Protein AF-A0A925BQK6-F1 (afdb_monomer_lite)

Secondary structure (DSSP, 8-state):
--HHHHHHHT---------TTT--HHHHHHHHHHHHHHHHHHHHHS-GGG---EEEEESSTHHHHHHHHHHHHHHHHHGGGGTEEEEE--S-STTSTTGGG-HHHHHHHHH-SEEEE---SSSHHHHHHHHHHHT-PSPPEEEEEEEEEEEEEEEEEEEEEEEEEEE---------------------S-TTSSTTTSSSS--S--------------------------EEEEEEEEEEEEEEEEEEEEEEEEEEPPHHHHHHHHHHHHHHPPTT--EEEETT---

pLDDT: mean 73.98, std 20.48, range [32.41, 94.0]

Sequence (287 aa):
MNFREFYSSGTSLIVDLDRAGILSEEVQRLICNVVLNQYRAVVLATPEPMRQRRLCLIDELPVFNESCGPLLEKMATEIRKYQTSFVFLHQGGSRFPGRTDNEFLRTILDMCRVKVLFRHNVDAEYFGKLVALAAHGGPRIKHVQTAIQQLAVGQEIVELIDQGEGSSVSEEQTTAEGTSDSTGNSDTLNETLTQVVRNVDQQSRSKGHAQSSSRAHGVSKSTAQQQTSSRTTSTTRKQTLVPKIETHTVVSSLQFFSKEEIEWGAAALLKELDTGEAIVMVDGVGV

Structure (mmCIF, N/CA/C/O backbone):
data_AF-A0A925BQK6-F1
#
_entry.id   AF-A0A925BQK6-F1
#
loop_
_atom_site.group_PDB
_atom_site.id
_atom_site.type_symbol
_atom_site.label_atom_id
_atom_site.label_alt_id
_atom_site.label_comp_id
_atom_site.label_asym_id
_atom_site.label_entity_id
_atom_site.label_seq_id
_atom_site.pdbx_PDB_ins_code
_atom_site.Cartn_x
_atom_site.Cartn_y
_atom_site.Cartn_z
_atom_site.occupancy
_atom_site.B_iso_or_equiv
_atom_site.auth_seq_id
_atom_site.auth_comp_id
_atom_site.auth_asym_id
_atom_site.auth_atom_id
_atom_site.pdbx_PDB_model_num
ATOM 1 N N . MET A 1 1 ? -20.272 -4.204 27.220 1.00 62.41 1 MET A N 1
ATOM 2 C CA . MET A 1 1 ? -19.443 -5.198 26.504 1.00 62.41 1 MET A CA 1
ATOM 3 C C . MET A 1 1 ? -18.093 -5.296 27.201 1.00 62.41 1 MET A C 1
ATOM 5 O O . MET A 1 1 ? -17.416 -4.280 27.297 1.00 62.41 1 MET A O 1
ATOM 9 N N . ASN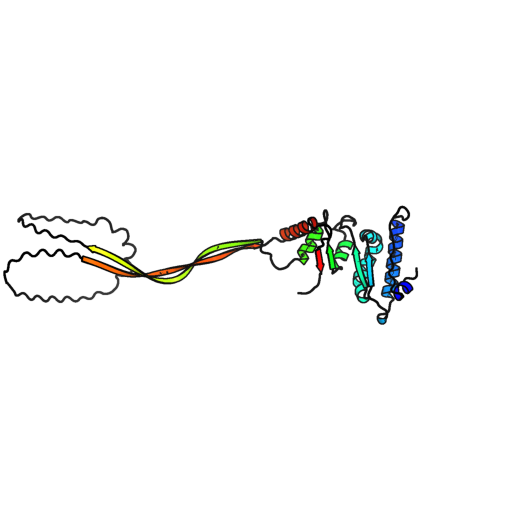 A 1 2 ? -17.727 -6.453 27.762 1.00 81.56 2 ASN A N 1
ATOM 10 C CA . ASN A 1 2 ? -16.481 -6.599 28.522 1.00 81.56 2 ASN A CA 1
ATOM 11 C C . ASN A 1 2 ? -15.326 -7.025 27.602 1.00 81.56 2 ASN A C 1
ATOM 13 O O . ASN A 1 2 ? -15.046 -8.211 27.442 1.00 81.56 2 ASN A O 1
ATOM 17 N N . PHE A 1 3 ? -14.646 -6.053 26.987 1.00 82.69 3 PHE A N 1
ATOM 18 C CA . PHE A 1 3 ? -13.530 -6.323 26.071 1.00 82.69 3 PHE A CA 1
ATOM 19 C C . PHE A 1 3 ? -12.383 -7.105 26.721 1.00 82.69 3 PHE A C 1
ATOM 21 O O . PHE A 1 3 ? -11.658 -7.800 26.019 1.00 82.69 3 PHE A O 1
ATOM 28 N N . ARG A 1 4 ? -12.224 -7.041 28.049 1.00 82.69 4 ARG A N 1
ATOM 29 C CA . ARG A 1 4 ? -11.171 -7.765 28.771 1.00 82.69 4 ARG A CA 1
ATOM 30 C C . ARG A 1 4 ? -11.401 -9.275 28.771 1.00 82.69 4 ARG A C 1
ATOM 32 O O . ARG A 1 4 ? -10.454 -10.037 28.624 1.00 82.69 4 ARG A O 1
ATOM 39 N N . GLU A 1 5 ? -12.654 -9.693 28.891 1.00 83.75 5 GLU A N 1
ATOM 40 C CA . GLU A 1 5 ? -13.047 -11.102 28.861 1.00 83.75 5 GLU A CA 1
ATOM 41 C C . GLU A 1 5 ? -12.969 -11.679 27.441 1.00 83.75 5 GLU A C 1
ATOM 43 O O . GLU A 1 5 ? -12.429 -12.767 27.225 1.00 83.75 5 GLU A O 1
ATOM 48 N N . PHE A 1 6 ? -13.401 -10.900 26.441 1.00 82.75 6 PHE A N 1
ATOM 49 C CA . PHE A 1 6 ? -13.162 -11.220 25.029 1.00 82.75 6 PHE A CA 1
ATOM 50 C C . PHE A 1 6 ? -11.672 -11.295 24.709 1.00 82.75 6 PHE A C 1
ATOM 52 O O . PHE A 1 6 ? -11.243 -12.137 23.922 1.00 82.75 6 PHE A O 1
ATOM 59 N N . TYR A 1 7 ? -10.865 -10.451 25.357 1.00 82.00 7 TYR A N 1
ATOM 60 C CA . TYR A 1 7 ? -9.425 -10.537 25.233 1.00 82.00 7 TYR A CA 1
ATOM 61 C C . TYR A 1 7 ? -8.932 -11.893 25.754 1.00 82.00 7 TYR A C 1
ATOM 63 O O . TYR A 1 7 ? -8.386 -12.673 24.987 1.00 82.00 7 TYR A O 1
ATOM 71 N N . SER A 1 8 ? -9.198 -12.271 27.000 1.00 82.50 8 SER A N 1
ATOM 72 C CA . SER A 1 8 ? -8.685 -13.542 27.538 1.00 82.50 8 SER A CA 1
ATOM 73 C C . SER A 1 8 ? -9.246 -14.815 26.886 1.00 82.50 8 SER A C 1
ATOM 75 O O . SER A 1 8 ? -8.561 -15.832 26.885 1.00 82.50 8 SER A O 1
ATOM 77 N N . SER A 1 9 ? -10.470 -14.787 26.351 1.00 83.50 9 SER A N 1
ATOM 78 C CA . SER A 1 9 ? -11.175 -15.996 25.881 1.00 83.50 9 SER A CA 1
ATOM 79 C C . SER A 1 9 ? -10.735 -16.519 24.510 1.00 83.50 9 SER A C 1
ATOM 81 O O . SER A 1 9 ? -11.108 -17.630 24.147 1.00 83.50 9 SER A O 1
ATOM 83 N N . GLY A 1 10 ? -9.970 -15.745 23.732 1.00 79.06 10 GLY A N 1
ATOM 84 C CA . GLY A 1 10 ? -9.590 -16.129 22.364 1.00 79.06 10 GLY A CA 1
ATOM 85 C C . GLY A 1 10 ? -10.749 -16.098 21.357 1.00 79.06 10 GLY A C 1
ATOM 86 O O . GLY A 1 10 ? -10.618 -16.618 20.254 1.00 79.06 10 GLY A O 1
ATOM 87 N N . THR A 1 11 ? -11.876 -15.485 21.722 1.00 85.88 11 THR A N 1
ATOM 88 C CA . THR A 1 11 ? -13.069 -15.390 20.872 1.00 85.88 11 THR A CA 1
ATOM 89 C C . THR A 1 11 ? -12.910 -14.287 19.823 1.00 85.88 11 THR A C 1
ATOM 91 O O . THR A 1 11 ? -12.384 -13.209 20.115 1.00 85.88 11 THR A O 1
ATOM 94 N N . SER A 1 12 ? -13.409 -14.522 18.608 1.00 87.62 12 SER A N 1
ATOM 95 C CA . SER A 1 12 ? -13.523 -13.488 17.576 1.00 87.62 12 SER A CA 1
ATOM 96 C C . SER A 1 12 ? -14.727 -12.590 17.849 1.00 87.62 12 SER A C 1
ATOM 98 O O . SER A 1 12 ? -15.835 -13.074 18.066 1.00 87.62 12 SER A O 1
ATOM 100 N N . LEU A 1 13 ? -14.512 -11.276 17.808 1.00 88.56 13 LEU A N 1
ATOM 101 C CA . LEU A 1 13 ? -15.579 -10.290 17.903 1.00 88.56 13 LEU A CA 1
ATOM 102 C C . LEU A 1 13 ? -15.821 -9.664 16.529 1.00 88.56 13 LEU A C 1
ATOM 104 O O . LEU A 1 13 ? -14.906 -9.077 15.956 1.00 88.56 13 LEU A O 1
ATOM 108 N N . ILE A 1 14 ? -17.058 -9.755 16.047 1.00 90.38 14 ILE A N 1
ATOM 109 C CA . ILE A 1 14 ? -17.536 -9.041 14.864 1.00 90.38 14 ILE A CA 1
ATOM 110 C C . ILE A 1 14 ? -18.488 -7.953 15.350 1.00 90.38 14 ILE A C 1
ATOM 112 O O . ILE A 1 14 ? -19.436 -8.235 16.084 1.00 90.38 14 ILE A O 1
ATOM 116 N N . VAL A 1 15 ? -18.207 -6.711 14.970 1.00 88.81 15 VAL A N 1
ATOM 117 C CA . VAL A 1 15 ? -19.093 -5.575 15.222 1.00 88.81 15 VAL A CA 1
ATOM 118 C C . VAL A 1 15 ? -19.688 -5.181 13.885 1.00 88.81 15 VAL A C 1
ATOM 120 O O . VAL A 1 15 ? -19.005 -4.578 13.062 1.00 88.81 15 VAL A O 1
ATOM 123 N N . ASP A 1 16 ? -20.938 -5.575 13.670 1.00 88.19 16 ASP A N 1
ATOM 124 C CA . ASP A 1 16 ? -21.691 -5.163 12.495 1.00 88.19 16 ASP A CA 1
ATOM 125 C C . ASP A 1 16 ? -22.167 -3.719 12.678 1.00 88.19 16 ASP A C 1
ATOM 127 O O . ASP A 1 16 ? -22.760 -3.359 13.699 1.00 88.19 16 ASP A O 1
ATOM 131 N N . LEU A 1 17 ? -21.828 -2.889 11.702 1.00 83.12 17 LEU A N 1
ATOM 132 C CA . LEU A 1 17 ? -22.107 -1.460 11.675 1.00 83.12 17 LEU A CA 1
ATOM 133 C C . LEU A 1 17 ? -22.924 -1.084 10.441 1.00 83.12 17 LEU A C 1
ATOM 135 O O . LEU A 1 17 ? -22.958 0.097 10.089 1.00 83.12 17 LEU A O 1
ATOM 139 N N . ASP A 1 18 ? -23.538 -2.055 9.762 1.00 82.75 18 ASP A N 1
ATOM 140 C CA . ASP A 1 18 ? -24.371 -1.779 8.601 1.00 82.75 18 ASP A CA 1
ATOM 141 C C . ASP A 1 18 ? -25.498 -0.796 8.951 1.00 82.75 18 ASP A C 1
ATOM 143 O O . ASP A 1 18 ? -26.105 -0.825 10.025 1.00 82.75 18 ASP A O 1
ATOM 147 N N . ARG A 1 19 ? -25.753 0.138 8.032 1.00 75.31 19 ARG A N 1
ATOM 148 C CA . ARG A 1 19 ? -26.672 1.249 8.270 1.00 75.31 19 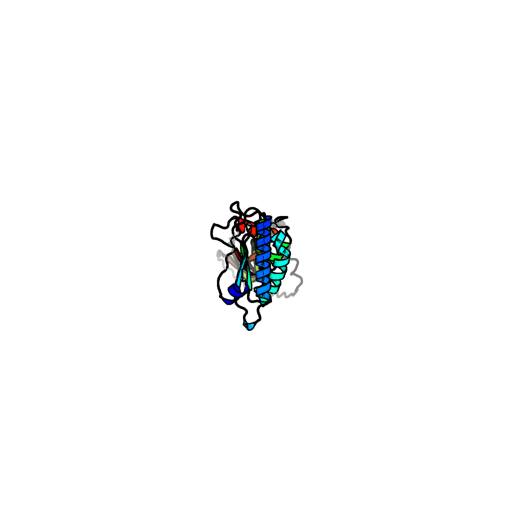ARG A CA 1
ATOM 149 C C . ARG A 1 19 ? -28.120 0.787 8.258 1.00 75.31 19 ARG A C 1
ATOM 151 O O . ARG A 1 19 ? -28.892 1.391 8.994 1.00 75.31 19 ARG A O 1
ATOM 158 N N . ALA A 1 20 ? -28.481 -0.223 7.453 1.00 75.69 20 ALA A N 1
ATOM 159 C CA . ALA A 1 20 ? -29.787 -0.910 7.334 1.00 75.69 20 ALA A CA 1
ATOM 160 C C . ALA A 1 20 ? -31.086 -0.093 7.617 1.00 75.69 20 ALA A C 1
ATOM 162 O O . ALA A 1 20 ? -32.131 -0.663 7.917 1.00 75.69 20 ALA A O 1
ATOM 163 N N . GLY A 1 21 ? -31.048 1.242 7.540 1.00 67.75 21 GLY A N 1
ATOM 164 C CA . GLY A 1 21 ? -32.105 2.160 7.982 1.00 67.75 21 GLY A CA 1
ATOM 165 C C . GLY A 1 21 ? -32.218 2.420 9.497 1.00 67.75 21 GLY A C 1
ATOM 166 O O . GLY A 1 21 ? -33.064 3.221 9.886 1.00 67.75 21 GLY A O 1
ATOM 167 N N . ILE A 1 22 ? -31.406 1.790 10.356 1.00 75.44 22 ILE A N 1
ATOM 168 C CA . ILE A 1 22 ? -31.535 1.872 11.829 1.00 75.44 22 ILE A CA 1
ATOM 169 C C . ILE A 1 22 ? -30.493 2.815 12.446 1.00 75.44 22 ILE A C 1
ATOM 171 O O . ILE A 1 22 ? -30.783 3.520 13.413 1.00 75.44 22 ILE A O 1
ATOM 175 N N . LEU A 1 23 ? -29.277 2.844 11.896 1.00 79.81 23 LEU A N 1
ATOM 176 C CA . LEU A 1 23 ? -28.164 3.616 12.444 1.00 79.81 23 LEU A CA 1
ATOM 177 C C . LEU A 1 23 ? -27.954 4.897 11.637 1.00 79.81 23 LEU A C 1
ATOM 179 O O . LEU A 1 23 ? -27.659 4.852 10.441 1.00 79.81 23 LEU A O 1
ATOM 183 N N . SER A 1 24 ? -28.066 6.050 12.303 1.00 85.25 24 SER A N 1
ATOM 184 C CA . SER A 1 24 ? -27.588 7.305 11.724 1.00 85.25 24 SER A CA 1
ATOM 185 C C . SER A 1 24 ? -26.063 7.278 11.608 1.00 85.25 24 SER A C 1
ATOM 187 O O . SER A 1 24 ? -25.369 6.578 12.351 1.00 85.25 24 SER A O 1
ATOM 189 N N . GLU A 1 25 ? -25.524 8.067 10.684 1.00 82.25 25 GLU A N 1
ATOM 190 C CA . GLU A 1 25 ? -24.080 8.162 10.465 1.00 82.25 25 GLU A CA 1
ATOM 191 C C . GLU A 1 25 ? -23.322 8.618 11.723 1.00 82.25 25 GLU A C 1
ATOM 193 O O . GLU A 1 25 ? -22.255 8.092 12.034 1.00 82.25 25 GLU A O 1
ATOM 198 N N . GLU A 1 26 ? -23.906 9.526 12.502 1.00 83.81 26 GLU A N 1
ATOM 199 C CA . GLU A 1 26 ? -23.348 9.977 13.779 1.00 83.81 26 GLU A CA 1
ATOM 200 C C . GLU A 1 26 ? -23.277 8.848 14.813 1.00 83.81 26 GLU A C 1
ATOM 202 O O . GLU A 1 26 ? -22.264 8.690 15.498 1.00 83.81 26 GLU A O 1
ATOM 207 N N . VAL A 1 27 ? -24.328 8.027 14.909 1.00 86.50 27 VAL A N 1
ATOM 208 C CA . VAL A 1 27 ? -24.372 6.905 15.855 1.00 86.50 27 VAL A CA 1
ATOM 209 C C . VAL A 1 27 ? -23.404 5.806 15.426 1.00 86.50 27 VAL A C 1
ATOM 211 O O . VAL A 1 27 ? -22.677 5.284 16.269 1.00 86.50 27 VAL A O 1
ATOM 214 N N . GLN A 1 28 ? -23.325 5.500 14.127 1.00 86.19 28 GLN A N 1
ATOM 215 C CA . GLN A 1 28 ? -22.345 4.558 13.580 1.00 86.19 28 GLN A CA 1
ATOM 216 C C . GLN A 1 28 ? -20.921 4.973 13.979 1.00 86.19 28 GLN A C 1
ATOM 218 O O . GLN A 1 28 ? -20.178 4.190 14.568 1.00 86.19 28 GLN A O 1
ATOM 223 N N . ARG A 1 29 ? -20.575 6.244 13.747 1.00 83.75 29 ARG A N 1
ATOM 224 C CA . ARG A 1 29 ? -19.278 6.834 14.109 1.00 83.75 29 ARG A CA 1
ATOM 225 C C . ARG A 1 29 ? -19.002 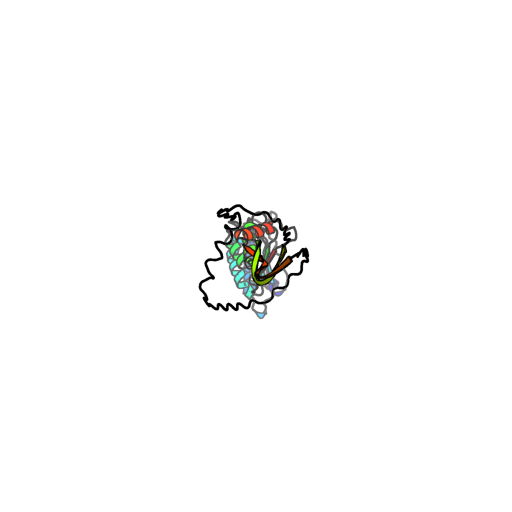6.787 15.610 1.00 83.75 29 ARG A C 1
ATOM 227 O O . ARG A 1 29 ? -17.884 6.472 16.022 1.00 83.75 29 ARG A O 1
ATOM 234 N N . LEU A 1 30 ? -20.006 7.077 16.438 1.00 86.06 30 LEU A N 1
ATOM 235 C CA . LEU A 1 30 ? -19.881 7.005 17.892 1.00 86.06 30 LEU A CA 1
ATOM 236 C C . LEU A 1 30 ? -19.591 5.571 18.354 1.00 86.06 30 LEU A C 1
ATOM 238 O O . LEU A 1 30 ? -18.685 5.363 19.161 1.00 86.06 30 LEU A O 1
ATOM 242 N N . ILE A 1 31 ? -20.311 4.583 17.817 1.00 88.06 31 ILE A N 1
ATOM 243 C CA . ILE A 1 31 ? -20.101 3.166 18.139 1.00 88.06 31 ILE A CA 1
ATOM 244 C C . ILE A 1 31 ? -18.696 2.729 17.709 1.00 88.06 31 ILE A C 1
ATOM 246 O O . ILE A 1 31 ? -17.986 2.141 18.528 1.00 88.06 31 ILE A O 1
ATOM 250 N N . CYS A 1 32 ? -18.253 3.081 16.495 1.00 86.75 32 CYS A N 1
ATOM 251 C CA . CYS A 1 32 ? -16.882 2.841 16.028 1.00 86.75 32 CYS A CA 1
ATOM 252 C C . CYS A 1 32 ? -15.847 3.356 17.031 1.00 86.75 32 CYS A C 1
ATOM 254 O O . CYS A 1 32 ? -14.946 2.626 17.449 1.00 86.75 32 CYS A O 1
ATOM 256 N N . ASN A 1 33 ? -16.007 4.612 17.452 1.00 86.50 33 ASN A N 1
ATOM 257 C CA . ASN A 1 33 ? -15.111 5.272 18.389 1.00 86.50 33 ASN A CA 1
ATOM 258 C C . ASN A 1 33 ? -15.069 4.578 19.749 1.00 86.50 33 ASN A C 1
ATOM 260 O O . ASN A 1 33 ? -13.991 4.373 20.308 1.00 86.50 33 ASN A O 1
ATOM 264 N N . VAL A 1 34 ? -16.229 4.216 20.295 1.00 89.19 34 VAL A N 1
ATOM 265 C CA . VAL A 1 34 ? -16.314 3.532 21.589 1.00 89.19 34 VAL A CA 1
ATOM 266 C C . VAL A 1 34 ? -15.663 2.154 21.500 1.00 89.19 34 VAL A C 1
ATOM 268 O O . VAL A 1 34 ? -14.843 1.817 22.352 1.00 89.19 34 VAL A O 1
ATOM 271 N N . VAL A 1 35 ? -15.964 1.380 20.456 1.00 89.44 35 VAL A N 1
ATOM 272 C CA . VAL A 1 35 ? -15.407 0.038 20.241 1.00 89.44 35 VAL A CA 1
ATOM 273 C C . VAL A 1 35 ? -13.888 0.085 20.091 1.00 89.44 35 VAL A C 1
ATOM 275 O O . VAL A 1 35 ? -13.187 -0.629 20.808 1.00 89.44 35 VAL A O 1
ATOM 278 N N . LEU A 1 36 ? -13.362 0.953 19.222 1.00 89.06 36 LEU A N 1
ATOM 279 C CA . LEU A 1 36 ? -11.920 1.069 18.995 1.00 89.06 36 LEU A CA 1
ATOM 280 C C . LEU A 1 36 ? -11.177 1.574 20.233 1.00 89.06 36 LEU A C 1
ATOM 282 O O . LEU A 1 36 ? -10.112 1.048 20.554 1.00 89.06 36 LEU A O 1
ATOM 286 N N . ASN A 1 37 ? -11.733 2.539 20.972 1.00 89.69 37 ASN A N 1
ATOM 287 C CA . ASN A 1 37 ? -11.115 3.013 22.212 1.00 89.69 37 ASN A CA 1
ATOM 288 C C . ASN A 1 37 ? -11.105 1.941 23.304 1.00 89.69 37 ASN A C 1
ATOM 290 O O . ASN A 1 37 ? -10.095 1.785 23.989 1.00 89.69 37 ASN A O 1
ATOM 294 N N . GLN A 1 38 ? -12.193 1.183 23.462 1.00 90.00 38 GLN A N 1
ATOM 295 C CA . GLN A 1 38 ? -12.246 0.078 24.424 1.00 90.00 38 GLN A CA 1
ATOM 296 C C . GLN A 1 38 ? -11.263 -1.031 24.045 1.00 90.00 38 GLN A C 1
ATOM 298 O O . GLN A 1 38 ? -10.500 -1.500 24.890 1.00 90.00 38 GLN A O 1
ATOM 303 N N . TYR A 1 39 ? -11.215 -1.395 22.762 1.00 89.69 39 TYR A N 1
ATOM 304 C CA . TYR A 1 39 ? -10.236 -2.342 22.244 1.00 89.69 39 TYR A CA 1
ATOM 305 C C . TYR A 1 39 ? -8.803 -1.872 22.519 1.00 89.69 39 TYR A C 1
ATOM 307 O O . TYR A 1 39 ? -8.009 -2.613 23.103 1.00 89.69 39 TYR A O 1
ATOM 315 N N . ARG A 1 40 ? -8.489 -0.614 22.189 1.00 89.19 40 ARG A N 1
ATOM 316 C CA . ARG A 1 40 ? -7.187 0.004 22.463 1.00 89.19 40 ARG A CA 1
ATOM 317 C C . ARG A 1 40 ? -6.829 -0.068 23.939 1.00 89.19 40 ARG A C 1
ATOM 319 O O . ARG A 1 40 ? -5.732 -0.506 24.269 1.00 89.19 40 ARG A O 1
ATOM 326 N N . ALA A 1 41 ? -7.732 0.362 24.817 1.00 90.31 41 ALA A N 1
ATOM 327 C CA . ALA A 1 41 ? -7.489 0.392 26.252 1.00 90.31 41 ALA A CA 1
ATOM 328 C C . ALA A 1 41 ? -7.128 -1.001 26.784 1.00 90.31 41 ALA A C 1
ATOM 330 O O . ALA A 1 41 ? -6.170 -1.138 27.540 1.00 90.31 41 ALA A O 1
ATOM 331 N N . VAL A 1 42 ? -7.832 -2.042 26.332 1.00 90.75 42 VAL A N 1
ATOM 332 C CA . VAL A 1 42 ? -7.554 -3.424 26.742 1.00 90.75 42 VAL A CA 1
ATOM 333 C C . VAL A 1 42 ? -6.228 -3.935 26.177 1.00 90.75 42 VAL A C 1
ATOM 335 O O . VAL A 1 42 ? -5.442 -4.522 26.920 1.00 90.75 42 VAL A O 1
ATOM 338 N N . VAL A 1 43 ? -5.939 -3.686 24.896 1.00 89.56 43 VAL A N 1
ATOM 339 C CA . VAL A 1 43 ? -4.670 -4.097 24.273 1.00 89.56 43 VAL A CA 1
ATOM 340 C C . VAL A 1 43 ? -3.480 -3.451 24.987 1.00 89.56 43 VAL A C 1
ATOM 342 O O . VAL A 1 43 ? -2.535 -4.151 25.349 1.00 89.56 43 VAL A O 1
ATOM 345 N N . LEU A 1 44 ? -3.544 -2.140 25.245 1.00 89.25 44 LEU A N 1
ATOM 346 C CA . LEU A 1 44 ? -2.468 -1.394 25.901 1.00 89.25 44 LEU A CA 1
ATOM 347 C C . LEU A 1 44 ? -2.306 -1.769 27.381 1.00 89.25 44 LEU A C 1
ATOM 349 O O . LEU A 1 44 ? -1.182 -1.836 27.874 1.00 89.25 44 LEU A O 1
ATOM 353 N N . ALA A 1 45 ? -3.406 -2.049 28.084 1.00 90.88 45 ALA A N 1
ATOM 354 C CA . ALA A 1 45 ? -3.374 -2.455 29.488 1.00 90.88 45 ALA A CA 1
ATOM 355 C C . ALA A 1 45 ? -2.897 -3.904 29.699 1.00 90.88 45 ALA A C 1
ATOM 357 O O . ALA A 1 45 ? -2.639 -4.297 30.837 1.00 90.88 45 ALA A O 1
ATOM 358 N N . THR A 1 46 ? -2.788 -4.713 28.638 1.00 89.62 46 THR A N 1
ATOM 359 C CA . THR A 1 46 ? -2.394 -6.122 28.754 1.00 89.62 46 THR A CA 1
ATOM 360 C C . THR A 1 46 ? -0.876 -6.261 28.985 1.00 89.62 46 THR A C 1
ATOM 362 O O . THR A 1 46 ? -0.075 -5.854 28.126 1.00 89.62 46 THR A O 1
ATOM 365 N N . PRO A 1 47 ? -0.445 -6.880 30.107 1.00 89.81 47 PRO A N 1
ATOM 366 C CA . PRO A 1 47 ? 0.966 -7.133 30.394 1.00 89.81 47 PRO A CA 1
ATOM 367 C C . PRO A 1 47 ? 1.612 -8.050 29.357 1.00 89.81 47 PRO A C 1
ATOM 369 O O . PRO A 1 47 ? 0.965 -8.959 28.845 1.00 89.81 47 PRO A O 1
ATOM 372 N N . GLU A 1 48 ? 2.911 -7.868 29.110 1.00 88.44 48 GLU A N 1
ATOM 373 C CA . GLU A 1 48 ? 3.685 -8.637 28.126 1.00 88.44 48 GLU A CA 1
ATOM 374 C C . GLU A 1 48 ? 3.492 -10.167 28.152 1.00 88.44 48 GLU A C 1
ATOM 376 O O . GLU A 1 48 ? 3.226 -10.716 27.082 1.00 88.44 48 GLU A O 1
ATOM 381 N N . PRO A 1 49 ? 3.509 -10.863 29.310 1.00 89.50 49 PRO A N 1
ATOM 382 C CA . PRO A 1 49 ? 3.329 -12.319 29.339 1.00 89.50 49 PRO A CA 1
ATOM 383 C C . PRO A 1 49 ? 1.921 -12.789 28.943 1.00 89.50 49 PRO A C 1
ATOM 385 O O . PRO A 1 49 ? 1.734 -13.963 28.642 1.00 89.50 49 PRO A O 1
ATOM 388 N N . MET A 1 50 ? 0.924 -11.898 28.956 1.00 87.50 50 MET A N 1
ATOM 389 C CA . MET A 1 50 ? -0.470 -12.206 28.612 1.00 87.50 50 MET A CA 1
ATOM 390 C C . MET A 1 50 ? -0.851 -11.745 27.200 1.00 87.50 50 MET A C 1
ATOM 392 O O . MET A 1 50 ? -1.994 -11.932 26.776 1.00 87.50 50 MET A O 1
ATOM 396 N N . ARG A 1 51 ? 0.076 -11.116 26.468 1.00 88.81 51 ARG A N 1
ATOM 397 C CA . ARG A 1 51 ? -0.172 -10.664 25.097 1.00 88.81 51 ARG A CA 1
ATOM 398 C C . ARG A 1 51 ? -0.303 -11.869 24.175 1.00 88.81 51 ARG A C 1
ATOM 400 O O . ARG A 1 51 ? 0.422 -12.851 24.296 1.00 88.81 51 ARG A O 1
ATOM 407 N N . GLN A 1 52 ? -1.244 -11.772 23.247 1.00 85.38 52 GLN A N 1
ATOM 408 C CA . GLN A 1 52 ? -1.520 -12.805 22.257 1.00 85.38 52 GLN A CA 1
ATOM 409 C C . GLN A 1 52 ? -1.529 -12.191 20.865 1.00 85.38 52 GLN A C 1
ATOM 411 O O . GLN A 1 52 ? -1.870 -11.017 20.701 1.00 85.38 52 GLN A O 1
ATOM 416 N N . ARG A 1 53 ? -1.211 -13.013 19.859 1.00 89.50 53 ARG A N 1
ATOM 417 C CA . ARG A 1 53 ? -1.301 -12.609 18.456 1.00 89.50 53 ARG A CA 1
ATOM 418 C C . ARG A 1 53 ? -2.750 -12.349 18.072 1.00 89.50 53 ARG A C 1
ATOM 420 O O . ARG A 1 53 ? -3.586 -13.238 18.209 1.00 89.50 53 ARG A O 1
ATOM 427 N N . ARG A 1 54 ? -3.042 -11.143 17.590 1.00 88.19 54 ARG A N 1
ATOM 428 C CA . ARG A 1 54 ? -4.398 -10.737 17.199 1.00 88.19 54 ARG A CA 1
ATOM 429 C C . ARG A 1 54 ? -4.415 -10.038 15.863 1.00 88.19 54 ARG A C 1
ATOM 431 O O . ARG A 1 54 ? -3.473 -9.337 15.506 1.00 88.19 54 ARG A O 1
ATOM 438 N N . LEU A 1 55 ? -5.541 -10.187 15.186 1.00 90.69 55 LEU A N 1
ATOM 439 C CA . LEU A 1 55 ? -5.848 -9.502 13.948 1.00 90.69 55 LEU A CA 1
ATOM 440 C C . LEU A 1 55 ? -7.052 -8.594 14.185 1.00 90.69 55 LEU A C 1
ATOM 442 O O . LEU A 1 55 ? -8.091 -9.060 14.650 1.00 90.69 55 LEU A O 1
ATOM 446 N N . CYS A 1 56 ? -6.899 -7.307 13.896 1.00 91.25 56 CYS A N 1
ATOM 447 C CA . CYS A 1 56 ? -7.992 -6.347 13.884 1.00 91.25 56 CYS A CA 1
ATOM 448 C C . CYS A 1 56 ? -8.254 -5.942 12.433 1.00 91.25 56 CYS A C 1
ATOM 450 O O . CYS A 1 56 ? -7.399 -5.330 11.791 1.00 91.25 56 CYS A O 1
ATOM 452 N N . LEU A 1 57 ? -9.417 -6.342 11.923 1.00 93.25 57 LEU A N 1
ATOM 453 C CA . LEU A 1 57 ? -9.880 -6.015 10.581 1.00 93.25 57 LEU A CA 1
ATOM 454 C C . LEU A 1 57 ? -10.794 -4.794 10.679 1.00 93.25 57 LEU A C 1
ATOM 456 O O . LEU A 1 57 ? -11.755 -4.810 11.447 1.00 93.25 57 LEU A O 1
ATOM 460 N N . ILE A 1 58 ? -10.488 -3.752 9.915 1.00 92.06 58 ILE A N 1
ATOM 461 C CA . ILE A 1 58 ? -11.328 -2.563 9.788 1.00 92.06 58 ILE A CA 1
ATOM 462 C C . ILE A 1 58 ? -11.815 -2.510 8.350 1.00 92.06 58 ILE A C 1
ATOM 464 O O . ILE A 1 58 ? -11.034 -2.227 7.439 1.00 92.06 58 ILE A O 1
ATOM 468 N N . ASP A 1 59 ? -13.096 -2.816 8.167 1.00 91.12 59 ASP A N 1
ATOM 469 C CA . ASP A 1 59 ? -13.765 -2.668 6.882 1.00 91.12 59 ASP A CA 1
ATOM 470 C C . ASP A 1 59 ? -14.244 -1.227 6.676 1.00 91.12 59 ASP A C 1
ATOM 472 O O . ASP A 1 59 ? -14.515 -0.516 7.644 1.00 91.12 59 ASP A O 1
ATOM 476 N N . GLU A 1 60 ? -14.318 -0.793 5.420 1.00 88.12 60 GLU A N 1
ATOM 477 C CA . GLU A 1 60 ? -14.721 0.559 5.022 1.00 88.12 60 GLU A CA 1
ATOM 478 C C . GLU A 1 60 ? -13.993 1.669 5.811 1.00 88.12 60 GLU A C 1
ATOM 480 O O . GLU A 1 60 ? -14.604 2.553 6.421 1.00 88.12 60 GLU A O 1
ATOM 485 N N . LEU A 1 61 ? -12.653 1.669 5.741 1.00 90.31 61 LEU A N 1
ATOM 486 C CA . LEU A 1 61 ? -11.776 2.647 6.407 1.00 90.31 61 LEU A CA 1
ATOM 487 C C . LEU A 1 61 ? -12.234 4.125 6.313 1.00 90.31 61 LEU A C 1
ATOM 489 O O . LEU A 1 61 ? -12.087 4.829 7.317 1.00 90.31 61 LEU A O 1
ATOM 493 N N . PRO A 1 62 ? -12.802 4.637 5.195 1.00 87.75 62 PRO A N 1
ATOM 494 C CA . PRO A 1 62 ? -13.282 6.019 5.121 1.00 87.75 62 PRO A CA 1
ATOM 495 C C . PRO A 1 62 ? -14.266 6.414 6.230 1.00 87.75 62 PRO A C 1
ATOM 497 O O . PRO A 1 62 ? -14.232 7.555 6.687 1.00 87.75 62 PRO A O 1
ATOM 500 N N . VAL A 1 63 ? -15.091 5.478 6.720 1.00 85.00 63 VAL A N 1
ATOM 501 C CA . VAL A 1 63 ? -16.047 5.716 7.822 1.00 85.00 63 VAL A CA 1
ATOM 502 C C . VAL A 1 63 ? -15.323 6.134 9.108 1.00 85.00 63 VAL A C 1
ATOM 504 O O . VAL A 1 63 ? -15.853 6.892 9.921 1.00 85.00 63 VAL A O 1
ATOM 507 N N . PHE A 1 64 ? -14.081 5.683 9.277 1.00 84.81 64 PHE A N 1
ATOM 508 C CA . PHE A 1 64 ? -13.257 5.934 10.453 1.00 84.81 64 PHE A CA 1
ATOM 509 C C . PHE A 1 64 ? -12.393 7.191 10.332 1.00 84.81 64 PHE A C 1
ATOM 511 O O . PHE A 1 64 ? -11.878 7.647 11.352 1.00 84.81 64 PHE A O 1
ATOM 518 N N . ASN A 1 65 ? -12.249 7.775 9.138 1.00 82.31 65 ASN A N 1
ATOM 519 C CA . ASN A 1 65 ? -11.354 8.911 8.904 1.00 82.31 65 ASN A CA 1
ATOM 520 C C . ASN A 1 65 ? -11.695 10.112 9.805 1.00 82.31 65 ASN A C 1
ATOM 522 O O . ASN A 1 65 ? -10.857 10.583 10.569 1.00 82.31 65 ASN A O 1
ATOM 526 N N . GLU A 1 66 ? -12.949 10.570 9.777 1.00 75.62 66 GLU A N 1
ATOM 527 C CA . GLU A 1 66 ? -13.365 11.777 10.511 1.00 75.62 66 GLU A CA 1
ATOM 528 C C . GLU A 1 66 ? -13.447 11.564 12.027 1.00 75.62 66 GLU A C 1
ATOM 530 O O . GLU A 1 66 ? -13.276 12.498 12.804 1.00 75.62 66 GLU A O 1
ATOM 535 N N . SER A 1 67 ? -13.739 10.336 12.459 1.00 74.31 67 SER A N 1
ATOM 536 C CA . SER A 1 67 ? -14.085 10.042 13.855 1.00 74.31 67 SER A CA 1
ATOM 537 C C . SER A 1 67 ? -12.934 9.423 14.641 1.00 74.31 67 SER A C 1
ATOM 539 O O . SER A 1 67 ? -12.768 9.731 15.819 1.00 74.31 67 SER A O 1
ATOM 541 N N . CYS A 1 68 ? -12.139 8.567 13.997 1.00 82.00 68 CYS A N 1
ATOM 542 C CA . CYS A 1 68 ? -11.111 7.740 14.624 1.00 82.00 68 CYS A CA 1
ATOM 543 C C . CYS A 1 68 ? -9.722 7.916 13.991 1.00 82.00 68 CYS A C 1
ATOM 545 O O . CYS A 1 68 ? -8.789 7.266 14.456 1.00 82.00 68 CYS A O 1
ATOM 547 N N . GLY A 1 69 ? -9.555 8.754 12.960 1.00 83.69 69 GLY A N 1
ATOM 548 C CA . GLY A 1 69 ? -8.311 8.861 12.186 1.00 83.69 69 GLY A CA 1
ATOM 549 C C . GLY A 1 69 ? -7.055 9.030 13.055 1.00 83.69 69 GLY A C 1
ATOM 550 O O . GLY A 1 69 ? -6.216 8.127 13.083 1.00 83.69 69 GLY A O 1
ATOM 551 N N . PRO A 1 70 ? -6.973 10.081 13.896 1.00 84.88 70 PRO A N 1
ATOM 552 C CA . PRO A 1 70 ? -5.811 10.307 14.763 1.00 84.88 70 PRO A CA 1
ATOM 553 C C . PRO A 1 70 ? -5.571 9.195 15.796 1.00 84.88 70 PRO A C 1
ATOM 555 O O . PRO A 1 70 ? -4.449 8.991 16.266 1.00 84.88 70 PRO A O 1
ATOM 558 N N . LEU A 1 71 ? -6.630 8.486 16.203 1.00 86.50 71 LEU A N 1
ATOM 559 C CA . LEU A 1 71 ? -6.521 7.341 17.104 1.00 86.50 71 LEU A CA 1
ATOM 560 C C . LEU A 1 71 ? -5.888 6.154 16.373 1.00 86.50 71 LEU A C 1
ATOM 562 O O . LEU A 1 71 ? -4.973 5.532 16.910 1.00 86.50 71 LEU A O 1
ATOM 566 N N . LEU A 1 72 ? -6.361 5.864 15.160 1.00 88.94 72 LEU A N 1
ATOM 567 C CA . LEU A 1 72 ? -5.881 4.765 14.329 1.00 88.94 72 LEU A CA 1
ATOM 568 C C . LEU A 1 72 ? -4.431 4.967 13.894 1.00 88.94 72 LEU A C 1
ATOM 570 O O . LEU A 1 72 ? -3.668 4.011 13.963 1.00 88.94 72 LEU A O 1
ATOM 574 N N . GLU A 1 73 ? -4.018 6.186 13.550 1.00 88.69 73 GLU A N 1
ATOM 575 C CA . GLU A 1 73 ? -2.615 6.497 13.230 1.00 88.69 73 GLU A CA 1
ATOM 576 C C . GLU A 1 73 ? -1.686 6.200 14.414 1.00 88.69 73 GLU A C 1
ATOM 578 O O . GLU A 1 73 ? -0.697 5.472 14.291 1.00 88.69 73 GLU A O 1
ATOM 583 N N . LYS A 1 74 ? -2.038 6.690 15.611 1.00 86.38 74 LYS A N 1
ATOM 584 C CA . LYS A 1 74 ? -1.271 6.405 16.835 1.00 86.38 74 LYS A CA 1
ATOM 585 C C . LYS A 1 74 ? -1.238 4.911 17.127 1.00 86.38 74 LYS A C 1
ATOM 587 O O . LYS A 1 74 ? -0.179 4.356 17.408 1.00 86.38 74 LYS A O 1
ATOM 592 N N . MET A 1 75 ? -2.383 4.240 17.019 1.00 86.50 75 MET A N 1
ATOM 593 C CA . MET A 1 75 ? -2.459 2.801 17.230 1.00 86.50 75 MET A CA 1
ATOM 594 C C . MET A 1 75 ? -1.606 2.034 16.220 1.00 86.50 75 MET A C 1
ATOM 596 O O . MET A 1 75 ? -0.833 1.182 16.642 1.00 86.50 75 MET A O 1
ATOM 600 N N . ALA A 1 76 ? -1.674 2.345 14.927 1.00 86.12 76 ALA A N 1
ATOM 601 C CA . ALA A 1 76 ? -0.929 1.649 13.880 1.00 86.12 76 ALA A CA 1
ATOM 602 C C . ALA A 1 76 ? 0.588 1.643 14.146 1.00 86.12 76 ALA A C 1
ATOM 604 O O . ALA A 1 76 ? 1.247 0.627 13.916 1.00 86.12 76 ALA A O 1
ATOM 605 N N . THR A 1 77 ? 1.133 2.722 14.719 1.00 83.88 77 THR A N 1
ATOM 606 C CA . THR A 1 77 ? 2.558 2.792 15.091 1.00 83.88 77 THR A CA 1
ATOM 607 C C . THR A 1 77 ? 2.918 1.980 16.342 1.00 83.88 77 THR A C 1
ATOM 609 O O . THR A 1 77 ? 3.971 1.338 16.394 1.00 83.88 77 THR A O 1
ATOM 612 N N . GLU A 1 78 ? 2.059 1.968 17.364 1.00 86.12 78 GLU A N 1
ATOM 613 C CA . GLU A 1 78 ? 2.360 1.362 18.668 1.00 86.12 78 GLU A CA 1
ATOM 614 C C . GLU A 1 78 ? 1.997 -0.126 18.748 1.00 86.12 78 GLU A C 1
ATOM 616 O O . GLU A 1 78 ? 2.636 -0.890 19.483 1.00 86.12 78 GLU A O 1
ATOM 621 N N . ILE A 1 79 ? 0.983 -0.555 17.991 1.00 84.75 79 ILE A N 1
ATOM 622 C CA . ILE A 1 79 ? 0.304 -1.841 18.180 1.00 84.75 79 ILE A CA 1
ATOM 623 C C . ILE A 1 79 ? 1.222 -3.052 17.963 1.00 84.75 79 ILE A C 1
ATOM 625 O O . ILE A 1 79 ? 1.008 -4.115 18.551 1.00 84.75 79 ILE A O 1
ATOM 629 N N . ARG A 1 80 ? 2.304 -2.884 17.188 1.00 81.50 80 ARG A N 1
ATOM 630 C CA . ARG A 1 80 ? 3.307 -3.931 16.943 1.00 81.50 80 ARG A CA 1
ATOM 631 C C . ARG A 1 80 ? 3.906 -4.469 18.247 1.00 81.50 80 ARG A C 1
ATOM 633 O O . ARG A 1 80 ? 4.156 -5.668 18.350 1.00 81.50 80 ARG A O 1
ATOM 640 N N . LYS A 1 81 ? 4.095 -3.611 19.260 1.00 87.12 81 LYS A N 1
ATOM 641 C CA . LYS A 1 81 ? 4.612 -3.997 20.592 1.00 87.12 81 LYS A CA 1
ATOM 642 C C . LYS A 1 81 ? 3.645 -4.907 21.362 1.00 87.12 81 LYS A C 1
ATOM 644 O O . LYS A 1 81 ? 4.045 -5.592 22.303 1.00 87.12 81 LYS A O 1
ATOM 649 N N . TYR A 1 82 ? 2.381 -4.931 20.944 1.00 89.81 82 TYR A N 1
ATOM 650 C CA . TYR A 1 82 ? 1.289 -5.659 21.580 1.00 89.81 82 TYR A CA 1
ATOM 651 C C . TYR A 1 82 ? 0.866 -6.913 20.803 1.00 89.81 82 TYR A C 1
ATOM 653 O O . TYR A 1 82 ? -0.242 -7.410 20.994 1.00 89.81 82 TYR A O 1
ATOM 661 N N . GLN A 1 83 ? 1.739 -7.417 19.918 1.00 88.94 83 GLN A N 1
ATOM 662 C CA . GLN A 1 83 ? 1.503 -8.603 19.079 1.00 88.94 83 GLN A CA 1
ATOM 663 C C . GLN A 1 83 ? 0.207 -8.537 18.253 1.00 88.94 83 GLN A C 1
ATOM 665 O O . GLN A 1 83 ? -0.359 -9.558 17.877 1.00 88.94 83 GLN A O 1
ATOM 670 N N . THR A 1 84 ? -0.279 -7.339 17.955 1.00 89.50 84 THR A N 1
ATOM 671 C CA . THR A 1 84 ? -1.528 -7.149 17.221 1.00 89.50 84 THR A CA 1
ATOM 672 C C . THR A 1 84 ? -1.223 -6.566 15.845 1.00 89.50 84 THR A C 1
ATOM 674 O O . THR A 1 84 ? -0.337 -5.723 15.701 1.00 89.50 84 THR A O 1
ATOM 677 N N . SER A 1 85 ? -1.955 -7.026 14.837 1.00 90.38 85 SER A N 1
ATOM 678 C CA . SER A 1 85 ? -1.858 -6.580 13.450 1.00 90.38 85 SER A CA 1
ATOM 679 C C . SER A 1 85 ? -3.166 -5.926 13.020 1.00 90.38 85 SER A C 1
ATOM 681 O O . SER A 1 85 ? -4.239 -6.462 13.295 1.00 90.38 85 SER A O 1
ATOM 683 N N . PHE A 1 86 ? -3.070 -4.790 12.331 1.00 92.12 86 PHE A N 1
ATOM 684 C CA . PHE A 1 86 ? -4.209 -4.171 11.659 1.00 92.12 86 PHE A CA 1
ATOM 685 C C . PHE A 1 86 ? -4.253 -4.568 10.193 1.00 92.12 86 PHE A C 1
ATOM 687 O O . PHE A 1 86 ? -3.216 -4.654 9.535 1.00 92.12 86 PHE A O 1
ATOM 694 N N . VAL A 1 87 ? -5.467 -4.755 9.695 1.00 93.56 87 VAL A N 1
ATOM 695 C CA . VAL A 1 87 ? -5.771 -4.815 8.270 1.00 93.56 87 VAL A CA 1
ATOM 696 C C . VAL A 1 87 ? -6.866 -3.801 8.023 1.00 93.56 87 VAL A C 1
ATOM 698 O O . VAL A 1 87 ? -7.913 -3.843 8.669 1.00 93.56 87 VAL A O 1
ATOM 701 N N . PHE A 1 88 ? -6.606 -2.894 7.096 1.00 94.00 88 PHE A N 1
ATOM 702 C CA . PHE A 1 88 ? -7.566 -1.886 6.690 1.00 94.00 88 PHE A CA 1
ATOM 703 C C . PHE A 1 88 ? -8.059 -2.218 5.286 1.00 94.00 88 PHE A C 1
ATOM 705 O O . PHE A 1 88 ? -7.253 -2.503 4.401 1.00 94.00 88 PHE A O 1
ATOM 712 N N . LEU A 1 89 ? -9.372 -2.183 5.092 1.00 93.25 89 LEU A N 1
ATOM 713 C CA . LEU A 1 89 ? -10.023 -2.431 3.812 1.00 93.25 89 LEU A CA 1
ATOM 714 C C . LEU A 1 89 ? -10.756 -1.156 3.384 1.00 93.25 89 LEU A C 1
ATOM 716 O O . LEU A 1 89 ? -11.404 -0.494 4.197 1.00 93.25 89 LEU A O 1
ATOM 720 N N . HIS A 1 90 ? -10.626 -0.774 2.115 1.00 92.56 90 HIS A N 1
ATOM 721 C CA . HIS A 1 90 ? -11.344 0.367 1.549 1.00 92.56 90 HIS A CA 1
ATOM 722 C C . HIS A 1 90 ? -11.480 0.256 0.028 1.00 92.56 90 HIS A C 1
ATOM 724 O O . HIS A 1 90 ? -10.621 -0.299 -0.655 1.00 92.56 90 HIS A O 1
ATOM 730 N N . GLN A 1 91 ? -12.549 0.839 -0.519 1.00 88.25 91 GLN A N 1
ATOM 731 C CA . GLN A 1 91 ? -12.860 0.813 -1.954 1.00 88.25 91 GLN A CA 1
ATOM 732 C C . GLN A 1 91 ? -12.210 1.989 -2.708 1.00 88.25 91 GLN A C 1
ATOM 734 O O . GLN A 1 91 ? -12.888 2.829 -3.301 1.00 88.25 91 GLN A O 1
ATOM 739 N N . GLY A 1 92 ? -10.877 2.071 -2.664 1.00 85.38 92 GLY A N 1
ATOM 740 C CA . GLY A 1 92 ? -10.112 3.154 -3.296 1.00 85.38 92 GLY A CA 1
ATOM 741 C C . GLY A 1 92 ? -10.093 4.460 -2.494 1.00 85.38 92 GLY A C 1
ATOM 742 O O . GLY A 1 92 ? -10.447 4.489 -1.316 1.00 85.38 92 GLY A O 1
ATOM 743 N N . GLY A 1 93 ? -9.617 5.531 -3.127 1.00 86.38 93 GLY A N 1
ATOM 744 C CA . GLY A 1 93 ? -9.464 6.864 -2.541 1.00 86.38 93 GLY A CA 1
ATOM 745 C C . GLY A 1 93 ? -10.730 7.714 -2.634 1.00 86.38 93 GLY A C 1
ATOM 746 O O . GLY A 1 93 ? -10.930 8.594 -1.808 1.00 86.38 93 GLY A O 1
ATOM 747 N N . SER A 1 94 ? -11.621 7.438 -3.590 1.00 86.31 94 SER A N 1
ATOM 748 C CA . SER A 1 94 ? -12.805 8.273 -3.874 1.00 86.31 94 SER A CA 1
ATOM 749 C C . SER A 1 94 ? -13.730 8.566 -2.679 1.00 86.31 94 SER A C 1
ATOM 751 O O . SER A 1 94 ? -14.355 9.626 -2.646 1.00 86.31 94 SER A O 1
ATOM 753 N N . ARG A 1 95 ? -13.807 7.655 -1.699 1.00 86.12 95 ARG A N 1
ATOM 754 C CA . ARG A 1 95 ? -14.642 7.792 -0.492 1.00 86.12 95 ARG A CA 1
ATOM 755 C C . ARG A 1 95 ? -13.991 8.600 0.633 1.00 86.12 95 ARG A C 1
ATOM 757 O O . ARG A 1 95 ? -14.675 8.949 1.589 1.00 86.12 95 ARG A O 1
ATOM 764 N N . PHE A 1 96 ? -12.697 8.897 0.542 1.00 88.31 96 PHE A N 1
ATOM 765 C CA . PHE A 1 96 ? -12.023 9.743 1.522 1.00 88.31 96 PHE A CA 1
ATOM 766 C C . PHE A 1 96 ? -12.290 11.230 1.232 1.00 88.31 96 PHE A C 1
ATOM 768 O O . PHE A 1 96 ? -12.312 11.640 0.066 1.00 88.31 96 PHE A O 1
ATOM 775 N N . PRO A 1 97 ? -12.438 12.081 2.264 1.00 84.44 97 PRO A N 1
ATOM 776 C CA . PRO A 1 97 ? -12.425 13.532 2.101 1.00 84.44 97 PRO A CA 1
ATOM 777 C C . PRO A 1 97 ? -11.119 13.984 1.438 1.00 84.44 97 PRO A C 1
ATOM 779 O O . PRO A 1 97 ? -10.039 13.659 1.925 1.00 84.44 97 PRO A O 1
ATOM 782 N N . GLY A 1 98 ? -11.204 14.704 0.317 1.00 84.56 98 GLY A N 1
ATOM 783 C CA . GLY A 1 98 ? -10.020 15.058 -0.483 1.00 84.56 98 GLY A CA 1
ATOM 784 C C . GLY A 1 98 ? -9.478 13.916 -1.357 1.00 84.56 98 GLY A C 1
ATOM 785 O O . GLY A 1 98 ? -8.431 14.061 -1.978 1.00 84.56 98 GLY A O 1
ATOM 786 N N . ARG A 1 99 ? -10.197 12.791 -1.454 1.00 87.75 99 ARG A N 1
ATOM 787 C CA . ARG A 1 99 ? -9.859 11.626 -2.283 1.00 87.75 99 ARG A CA 1
ATOM 788 C C . ARG A 1 99 ? -8.448 11.090 -1.992 1.00 87.75 99 ARG A C 1
ATOM 790 O O . ARG A 1 99 ? -8.139 10.720 -0.865 1.00 87.75 99 ARG A O 1
ATOM 797 N N . THR A 1 100 ? -7.581 11.061 -3.001 1.00 86.62 100 THR A N 1
ATOM 798 C CA . THR A 1 100 ? -6.185 10.599 -2.933 1.00 86.62 100 THR A CA 1
ATOM 799 C C . THR A 1 100 ? -5.235 11.597 -2.256 1.00 86.62 100 THR A C 1
ATOM 801 O O . THR A 1 100 ? -4.084 11.265 -1.959 1.00 86.62 100 THR A O 1
ATOM 804 N N . ASP A 1 101 ? -5.697 12.823 -1.997 1.00 86.56 101 ASP A N 1
ATOM 805 C CA . ASP A 1 101 ? -4.944 13.848 -1.263 1.00 86.56 101 ASP A CA 1
ATOM 806 C C . ASP A 1 101 ? -5.202 13.815 0.244 1.00 86.56 101 ASP A C 1
ATOM 808 O O . ASP A 1 101 ? -4.634 14.607 0.992 1.00 86.56 101 ASP A O 1
ATOM 812 N N . ASN A 1 102 ? -6.027 12.874 0.701 1.00 89.50 102 ASN A N 1
ATOM 813 C CA . ASN A 1 102 ? -6.308 12.681 2.108 1.00 89.50 102 ASN A CA 1
ATOM 814 C C . ASN A 1 102 ? -5.035 12.295 2.889 1.00 89.50 102 ASN A C 1
ATOM 816 O O . ASN A 1 102 ? -4.370 11.306 2.574 1.00 89.50 102 ASN A O 1
ATOM 820 N N . GLU A 1 103 ? -4.715 13.075 3.924 1.00 88.75 103 GLU A N 1
ATOM 821 C CA . GLU A 1 103 ? -3.530 12.871 4.764 1.00 88.75 103 GLU A CA 1
ATOM 822 C C . GLU A 1 103 ? -3.593 11.539 5.520 1.00 88.75 103 GLU A C 1
ATOM 824 O O . GLU A 1 103 ? -2.640 10.770 5.475 1.00 88.75 103 GLU A O 1
ATOM 829 N N . PHE A 1 104 ? -4.742 11.212 6.116 1.00 89.81 104 PHE A N 1
ATOM 830 C CA . PHE A 1 104 ? -4.936 9.963 6.854 1.00 89.81 104 PHE A CA 1
ATOM 831 C C . PHE A 1 104 ? -4.735 8.724 5.968 1.00 89.81 104 PHE A C 1
ATOM 833 O O . PHE A 1 104 ? -4.047 7.783 6.363 1.00 89.81 104 PHE A O 1
ATOM 840 N N . LEU A 1 105 ? -5.269 8.731 4.742 1.00 90.94 105 LEU A N 1
ATOM 841 C CA . LEU A 1 105 ? -5.054 7.657 3.770 1.00 90.94 105 LEU A CA 1
ATOM 842 C C . LEU A 1 105 ? -3.562 7.477 3.469 1.00 90.94 105 LEU A C 1
ATOM 844 O O . LEU A 1 105 ? -3.066 6.353 3.512 1.00 90.94 105 LEU A O 1
ATOM 848 N N . ARG A 1 106 ? -2.840 8.571 3.198 1.00 89.31 106 ARG A N 1
ATOM 849 C CA . ARG A 1 106 ? -1.393 8.535 2.929 1.00 89.31 106 ARG A CA 1
ATOM 850 C C . ARG A 1 106 ? -0.622 7.981 4.124 1.00 89.31 106 ARG A C 1
ATOM 852 O O . ARG A 1 106 ? 0.161 7.051 3.960 1.00 89.31 106 ARG A O 1
ATOM 859 N N . THR A 1 107 ? -0.919 8.473 5.323 1.00 89.56 107 THR A N 1
ATOM 860 C CA . THR A 1 107 ? -0.303 8.022 6.574 1.00 89.56 107 THR A CA 1
ATOM 861 C C . THR A 1 107 ? -0.512 6.524 6.805 1.00 89.56 107 THR A C 1
ATOM 863 O O . THR A 1 107 ? 0.440 5.800 7.096 1.00 89.56 107 THR A O 1
ATOM 866 N N . ILE A 1 108 ? -1.740 6.023 6.642 1.00 90.19 108 ILE A N 1
ATOM 867 C CA . ILE A 1 108 ? -2.040 4.596 6.814 1.00 90.19 108 ILE A CA 1
ATOM 868 C C . ILE A 1 108 ? -1.351 3.749 5.743 1.00 90.19 108 ILE A C 1
ATOM 870 O O . ILE A 1 108 ? -0.792 2.702 6.078 1.00 90.19 108 ILE A O 1
ATOM 874 N N . LEU A 1 109 ? -1.345 4.189 4.480 1.00 89.44 109 LEU A N 1
ATOM 875 C CA . LEU A 1 109 ? -0.635 3.493 3.406 1.00 89.44 109 LEU A CA 1
ATOM 876 C C . LEU A 1 109 ? 0.866 3.408 3.701 1.00 89.44 109 LEU A C 1
ATOM 878 O O . LEU A 1 109 ? 1.433 2.327 3.564 1.00 89.44 109 LEU A O 1
ATOM 882 N N . ASP A 1 110 ? 1.497 4.477 4.179 1.00 87.38 110 ASP A N 1
ATOM 883 C CA . ASP A 1 110 ? 2.922 4.473 4.533 1.00 87.38 110 ASP A CA 1
ATOM 884 C C . ASP A 1 110 ? 3.226 3.564 5.737 1.00 87.38 110 ASP A C 1
ATOM 886 O O . ASP A 1 110 ? 4.242 2.866 5.766 1.00 87.38 110 ASP A O 1
ATOM 890 N N . MET A 1 111 ? 2.332 3.512 6.730 1.00 87.50 111 MET A N 1
ATOM 891 C CA . MET A 1 111 ? 2.492 2.642 7.903 1.00 87.50 111 MET A CA 1
ATOM 892 C C . MET A 1 111 ? 2.262 1.155 7.588 1.00 87.50 111 MET A C 1
ATOM 894 O O . MET A 1 111 ? 2.835 0.279 8.250 1.00 87.50 111 MET A O 1
ATOM 898 N N . CYS A 1 112 ? 1.426 0.844 6.594 1.00 88.56 112 CYS A N 1
ATOM 899 C CA . CYS A 1 112 ? 1.096 -0.525 6.211 1.00 88.56 112 CYS A CA 1
ATOM 900 C C . CYS A 1 112 ? 2.182 -1.140 5.330 1.00 88.56 112 CYS A C 1
ATOM 902 O O . CYS A 1 112 ? 2.337 -0.799 4.160 1.00 88.56 112 CYS A O 1
ATOM 904 N N . ARG A 1 113 ? 2.898 -2.126 5.878 1.00 86.62 113 ARG A N 1
ATOM 905 C CA . ARG A 1 113 ? 3.977 -2.825 5.160 1.00 86.62 113 ARG A CA 1
ATOM 906 C C . ARG A 1 113 ? 3.483 -3.730 4.045 1.00 86.62 113 ARG A C 1
ATOM 908 O O . ARG A 1 113 ? 4.169 -3.891 3.051 1.00 86.62 113 ARG A O 1
ATOM 915 N N . VAL A 1 114 ? 2.337 -4.370 4.242 1.00 89.88 114 VAL A N 1
ATOM 916 C CA . VAL A 1 114 ? 1.744 -5.250 3.237 1.00 89.88 114 VAL A CA 1
ATOM 917 C C . VAL A 1 114 ? 0.560 -4.519 2.643 1.00 89.88 114 VAL A C 1
ATOM 919 O O . VAL A 1 114 ? -0.335 -4.104 3.379 1.00 89.88 114 VAL A O 1
ATOM 922 N N . LYS A 1 115 ? 0.563 -4.369 1.323 1.00 92.12 115 LYS A N 1
ATOM 923 C CA . LYS A 1 115 ? -0.538 -3.778 0.568 1.00 92.12 115 LYS A CA 1
ATOM 924 C C . LYS A 1 115 ? -1.024 -4.809 -0.437 1.00 92.12 115 LYS A C 1
ATOM 926 O O . LYS A 1 115 ? -0.223 -5.411 -1.147 1.00 92.12 115 LYS A O 1
ATOM 931 N N . VAL A 1 116 ? -2.332 -5.021 -0.473 1.00 93.25 116 VAL A N 1
ATOM 932 C CA . VAL A 1 116 ? -2.983 -5.881 -1.462 1.00 93.25 116 VAL A CA 1
ATOM 933 C C . VAL A 1 116 ? -3.892 -4.985 -2.280 1.00 93.25 116 VAL A C 1
ATOM 935 O O . VAL A 1 116 ? -4.861 -4.440 -1.756 1.00 93.25 116 VAL A O 1
ATOM 938 N N . LEU A 1 117 ? -3.529 -4.784 -3.540 1.00 92.69 117 LEU A N 1
ATOM 939 C CA . LEU A 1 117 ? -4.239 -3.913 -4.463 1.00 92.69 117 LEU A CA 1
ATOM 940 C C . LEU A 1 117 ? -5.012 -4.781 -5.447 1.00 92.69 117 LEU A C 1
ATOM 942 O O . LEU A 1 117 ? -4.426 -5.567 -6.190 1.00 92.69 117 LEU A O 1
ATOM 946 N N . PHE A 1 118 ? -6.329 -4.632 -5.435 1.00 93.25 118 PHE A N 1
ATOM 947 C CA . PHE A 1 118 ? -7.211 -5.217 -6.437 1.00 93.25 118 PHE A CA 1
ATOM 948 C C . PHE A 1 118 ? -7.399 -4.232 -7.593 1.00 93.25 118 PHE A C 1
ATOM 950 O O . PHE A 1 118 ? -6.805 -3.153 -7.622 1.00 93.25 118 PHE A O 1
ATOM 957 N N . ARG A 1 119 ? -8.247 -4.593 -8.554 1.00 91.88 119 ARG A N 1
ATOM 958 C CA . ARG A 1 119 ? -8.586 -3.729 -9.682 1.00 91.88 119 ARG A CA 1
ATOM 959 C C . ARG A 1 119 ? -9.039 -2.331 -9.231 1.00 91.88 119 ARG A C 1
ATOM 961 O O . ARG A 1 119 ? -9.991 -2.194 -8.462 1.00 91.88 119 ARG A O 1
ATOM 968 N N . HIS A 1 120 ? -8.423 -1.291 -9.794 1.00 88.69 120 HIS A N 1
ATOM 969 C CA . HIS A 1 120 ? -8.818 0.108 -9.606 1.00 88.69 120 HIS A CA 1
ATOM 970 C C . HIS A 1 120 ? -9.143 0.758 -10.954 1.00 88.69 120 HIS A C 1
ATOM 972 O O . HIS A 1 120 ? -8.413 0.583 -11.920 1.00 88.69 120 HIS A O 1
ATOM 978 N N . ASN A 1 121 ? -10.209 1.564 -11.013 1.00 84.62 121 ASN A N 1
ATOM 979 C CA . ASN A 1 121 ? -10.578 2.303 -12.228 1.00 84.62 121 ASN A CA 1
ATOM 980 C C . ASN A 1 121 ? -10.200 3.788 -12.125 1.00 84.62 121 ASN A C 1
ATOM 982 O O . ASN A 1 121 ? -9.357 4.273 -12.879 1.00 84.62 121 ASN A O 1
ATOM 986 N N . VAL A 1 122 ? -10.815 4.505 -11.177 1.00 85.25 122 VAL A N 1
ATOM 987 C CA . VAL A 1 122 ? -10.667 5.965 -11.026 1.00 85.25 122 VAL A CA 1
ATOM 988 C C . VAL A 1 122 ? -9.325 6.332 -10.392 1.00 85.25 122 VAL A C 1
ATOM 990 O O . VAL A 1 122 ? -8.625 7.202 -10.894 1.00 85.25 122 VAL A O 1
ATOM 993 N N . ASP A 1 123 ? -8.932 5.614 -9.339 1.00 89.56 123 ASP A N 1
ATOM 994 C CA . ASP A 1 123 ? -7.751 5.945 -8.530 1.00 89.56 123 ASP A CA 1
ATOM 995 C C . ASP A 1 123 ? -6.482 5.188 -8.976 1.00 89.56 123 ASP A C 1
ATOM 997 O O . ASP A 1 123 ? -5.464 5.189 -8.284 1.00 89.56 123 ASP A O 1
ATOM 1001 N N . ALA A 1 124 ? -6.534 4.519 -10.132 1.00 89.75 124 ALA A N 1
ATOM 1002 C CA . ALA A 1 124 ? -5.463 3.649 -10.616 1.00 89.75 124 ALA A CA 1
ATOM 1003 C C . ALA A 1 124 ? -4.142 4.389 -10.853 1.00 89.75 124 ALA A C 1
ATOM 1005 O O . ALA A 1 124 ? -3.083 3.809 -10.658 1.00 89.75 124 ALA A O 1
ATOM 1006 N N . GLU A 1 125 ? -4.183 5.667 -11.237 1.00 90.19 125 GLU A N 1
ATOM 1007 C CA . GLU A 1 125 ? -2.965 6.467 -11.406 1.00 90.19 125 GLU A CA 1
ATOM 1008 C C . GLU A 1 125 ? -2.253 6.697 -10.065 1.00 90.19 125 GLU A C 1
ATOM 1010 O O . GLU A 1 125 ? -1.033 6.575 -9.968 1.00 90.19 125 GLU A O 1
ATOM 1015 N N . TYR A 1 126 ? -3.017 6.979 -9.007 1.00 90.81 126 TYR A N 1
ATOM 1016 C CA . TYR A 1 126 ? -2.476 7.200 -7.670 1.00 90.81 126 TYR A CA 1
ATOM 1017 C C . TYR A 1 126 ? -1.880 5.916 -7.081 1.00 90.81 126 TYR A C 1
ATOM 1019 O O . TYR A 1 126 ? -0.719 5.903 -6.675 1.00 90.81 126 TYR A O 1
ATOM 1027 N N . PHE A 1 127 ? -2.636 4.812 -7.086 1.00 90.88 127 PHE A N 1
ATOM 1028 C CA . PHE A 1 127 ? -2.128 3.528 -6.589 1.00 90.88 127 PHE A CA 1
ATOM 1029 C C . PHE A 1 127 ? -1.053 2.930 -7.513 1.00 90.88 127 PHE A C 1
ATOM 1031 O O . PHE A 1 127 ? -0.136 2.266 -7.037 1.00 90.88 127 PHE A O 1
ATOM 1038 N N . GLY A 1 128 ? -1.098 3.230 -8.813 1.00 89.94 128 GLY A N 1
ATOM 1039 C CA . GLY A 1 128 ? -0.081 2.837 -9.789 1.00 89.94 128 GLY A CA 1
ATOM 1040 C C . GLY A 1 128 ? 1.280 3.460 -9.493 1.00 89.94 128 GLY A C 1
ATOM 1041 O O . GLY A 1 128 ? 2.292 2.772 -9.592 1.00 89.94 128 GLY A O 1
ATOM 1042 N N . LYS A 1 129 ? 1.318 4.714 -9.022 1.00 89.06 129 LYS A N 1
ATOM 1043 C CA . LYS A 1 129 ? 2.555 5.356 -8.541 1.00 89.06 129 LYS A CA 1
ATOM 1044 C C . LYS A 1 129 ? 3.170 4.608 -7.357 1.00 89.06 129 LYS A C 1
ATOM 1046 O O . LYS A 1 129 ? 4.383 4.416 -7.331 1.00 89.06 129 LYS A O 1
ATOM 1051 N N . LEU A 1 130 ? 2.351 4.130 -6.415 1.00 87.38 130 LEU A N 1
ATOM 1052 C CA . LEU A 1 130 ? 2.830 3.318 -5.286 1.00 87.38 130 LEU A CA 1
ATOM 1053 C C . LEU A 1 130 ? 3.434 1.991 -5.766 1.00 87.38 130 LEU A C 1
ATOM 1055 O O . LEU A 1 130 ? 4.539 1.637 -5.357 1.00 87.38 130 LEU A O 1
ATOM 1059 N N . VAL A 1 131 ? 2.750 1.293 -6.679 1.00 87.75 131 VAL A N 1
ATOM 1060 C CA . VAL A 1 131 ? 3.251 0.045 -7.283 1.00 87.75 131 VAL A CA 1
ATOM 1061 C C . VAL A 1 131 ? 4.556 0.288 -8.043 1.00 87.75 131 VAL A C 1
ATOM 1063 O O . VAL A 1 131 ? 5.517 -0.457 -7.874 1.00 87.75 131 VAL A O 1
ATOM 1066 N N . ALA A 1 132 ? 4.618 1.345 -8.854 1.00 85.75 132 ALA A N 1
ATOM 1067 C CA . ALA A 1 132 ? 5.795 1.700 -9.640 1.00 85.75 132 ALA A CA 1
ATOM 1068 C C . ALA A 1 132 ? 7.012 2.026 -8.765 1.00 85.75 132 ALA A C 1
ATOM 1070 O O . ALA A 1 132 ? 8.129 1.638 -9.110 1.00 85.75 132 ALA A O 1
ATOM 1071 N N . LEU A 1 133 ? 6.800 2.706 -7.632 1.00 80.75 133 LEU A N 1
ATOM 1072 C CA . LEU A 1 133 ? 7.846 3.001 -6.651 1.00 80.75 133 LEU A CA 1
ATOM 1073 C C . LEU A 1 133 ? 8.395 1.726 -6.006 1.00 80.75 133 LEU A C 1
ATOM 1075 O O . LEU A 1 133 ? 9.609 1.568 -5.924 1.00 80.75 133 LEU A O 1
ATOM 1079 N N . ALA A 1 134 ? 7.532 0.794 -5.598 1.00 75.56 134 ALA A N 1
ATOM 1080 C CA . ALA A 1 134 ? 7.984 -0.479 -5.035 1.00 75.56 134 ALA A CA 1
ATOM 1081 C C . ALA A 1 134 ? 8.645 -1.391 -6.080 1.00 75.56 134 ALA A C 1
ATOM 1083 O O . ALA A 1 134 ? 9.546 -2.162 -5.761 1.00 75.56 134 ALA A O 1
ATOM 1084 N N . ALA A 1 135 ? 8.232 -1.278 -7.344 1.00 70.00 135 ALA A N 1
ATOM 1085 C CA . ALA A 1 135 ? 8.803 -2.012 -8.465 1.00 70.00 135 ALA A CA 1
ATOM 1086 C C . ALA A 1 135 ? 10.096 -1.389 -9.029 1.00 70.00 135 ALA A C 1
ATOM 1088 O O . ALA A 1 135 ? 10.574 -1.861 -10.065 1.00 70.00 135 ALA A O 1
ATOM 1089 N N . HIS A 1 136 ? 10.678 -0.359 -8.389 1.00 64.00 136 HIS A N 1
ATOM 1090 C CA . HIS A 1 136 ? 11.993 0.185 -8.756 1.00 64.00 136 HIS A CA 1
ATOM 1091 C C . HIS A 1 136 ? 13.120 -0.820 -8.444 1.00 64.00 136 HIS A C 1
ATOM 1093 O O . HIS A 1 136 ? 13.947 -0.638 -7.554 1.00 64.00 136 HIS A O 1
ATOM 1099 N N . GLY A 1 137 ? 13.189 -1.885 -9.242 1.00 58.56 137 GLY A N 1
ATOM 1100 C CA . GLY A 1 137 ? 14.471 -2.428 -9.669 1.00 58.56 137 GLY A CA 1
ATOM 1101 C C . GLY A 1 137 ? 15.175 -1.405 -10.567 1.00 58.56 137 GLY A C 1
ATOM 1102 O O . GLY A 1 137 ? 14.554 -0.447 -11.028 1.00 58.56 137 GLY A O 1
ATOM 1103 N N . GLY A 1 138 ? 16.477 -1.582 -10.799 1.00 65.31 138 GLY A N 1
ATOM 1104 C CA . GLY A 1 138 ? 17.278 -0.685 -11.638 1.00 65.31 138 GLY A CA 1
ATOM 1105 C C . GLY A 1 138 ? 16.674 -0.388 -13.027 1.00 65.31 138 GLY A C 1
ATOM 1106 O O . GLY A 1 138 ? 15.668 -0.978 -13.429 1.00 65.31 138 GLY A O 1
ATOM 1107 N N . PRO A 1 139 ? 17.287 0.530 -13.789 1.00 73.62 139 PRO A N 1
ATOM 1108 C CA . PRO A 1 139 ? 16.708 1.060 -15.020 1.00 73.62 139 PRO A CA 1
ATOM 1109 C C . PRO A 1 139 ? 16.278 -0.059 -15.982 1.00 73.62 139 PRO A C 1
ATOM 1111 O O . PRO A 1 139 ? 17.089 -0.879 -16.417 1.00 73.62 139 PRO A O 1
ATOM 1114 N N . ARG A 1 140 ? 14.979 -0.103 -16.307 1.00 77.69 140 ARG A N 1
ATOM 1115 C CA . ARG A 1 140 ? 14.410 -1.113 -17.209 1.00 77.69 140 ARG A CA 1
ATOM 1116 C C . ARG A 1 140 ? 14.680 -0.714 -18.654 1.00 77.69 140 ARG A C 1
ATOM 1118 O O . ARG A 1 140 ? 14.316 0.381 -19.083 1.00 77.69 140 ARG A O 1
ATOM 1125 N N . ILE A 1 141 ? 15.315 -1.610 -19.403 1.00 81.56 141 ILE A N 1
ATOM 1126 C CA . ILE A 1 141 ? 15.599 -1.410 -20.824 1.00 81.56 141 ILE A CA 1
ATOM 1127 C C . ILE A 1 141 ? 14.289 -1.551 -21.607 1.00 81.56 141 ILE A C 1
ATOM 1129 O O . ILE A 1 141 ? 13.597 -2.561 -21.493 1.00 81.56 141 ILE A O 1
ATOM 1133 N N . LYS A 1 142 ? 13.964 -0.529 -22.396 1.00 86.44 142 LYS A N 1
ATOM 1134 C CA . LYS A 1 142 ? 12.808 -0.473 -23.295 1.00 86.44 142 LYS A CA 1
ATOM 1135 C C . LYS A 1 142 ? 13.181 -0.955 -24.693 1.00 86.44 142 LYS A C 1
ATOM 1137 O O . LYS A 1 142 ? 12.525 -1.834 -25.241 1.00 86.44 142 LYS A O 1
ATOM 1142 N N . HIS A 1 143 ? 14.261 -0.407 -25.246 1.00 86.31 143 HIS A N 1
ATOM 1143 C CA . HIS A 1 143 ? 14.777 -0.797 -26.555 1.00 86.31 143 HIS A CA 1
ATOM 1144 C C . HIS A 1 143 ? 16.293 -0.959 -26.517 1.00 86.31 143 HIS A C 1
ATOM 1146 O O . HIS A 1 143 ? 17.005 -0.165 -25.900 1.00 86.31 143 HIS A O 1
ATOM 1152 N N . VAL A 1 144 ? 16.771 -1.987 -27.214 1.00 89.75 144 VAL A N 1
ATOM 1153 C CA . VAL A 1 144 ? 18.189 -2.221 -27.483 1.00 89.75 144 VAL A CA 1
ATOM 1154 C C . VAL A 1 144 ? 18.389 -2.033 -28.974 1.00 89.75 144 VAL A C 1
ATOM 1156 O O . VAL A 1 144 ? 17.851 -2.802 -29.771 1.00 89.75 144 VAL A O 1
ATOM 1159 N N . GLN A 1 145 ? 19.154 -1.021 -29.360 1.00 88.69 145 GLN A N 1
ATOM 1160 C CA . GLN A 1 145 ? 19.599 -0.889 -30.736 1.00 88.69 145 GLN A CA 1
ATOM 1161 C C . GLN A 1 145 ? 20.940 -1.597 -30.872 1.00 88.69 145 GLN A C 1
ATOM 1163 O O . GLN A 1 145 ? 21.880 -1.335 -30.118 1.00 88.69 145 GLN A O 1
ATOM 1168 N N . THR A 1 146 ? 21.021 -2.503 -31.837 1.00 90.75 146 THR A N 1
ATOM 1169 C CA . THR A 1 146 ? 22.269 -3.163 -32.208 1.00 90.75 146 THR A CA 1
ATOM 1170 C C . THR A 1 146 ? 22.694 -2.676 -33.581 1.00 90.75 146 THR A C 1
ATOM 1172 O O . THR A 1 146 ? 21.868 -2.497 -34.478 1.00 90.75 146 THR A O 1
ATOM 1175 N N . ALA A 1 147 ? 23.987 -2.424 -33.731 1.00 89.19 147 ALA A N 1
ATOM 1176 C CA . ALA A 1 147 ? 24.594 -2.074 -34.998 1.00 89.19 147 ALA A CA 1
ATOM 1177 C C . ALA A 1 147 ? 25.702 -3.073 -35.307 1.00 89.19 147 ALA A C 1
ATOM 1179 O O . ALA A 1 147 ? 26.477 -3.477 -34.436 1.00 89.19 147 ALA A O 1
ATOM 1180 N N . ILE A 1 148 ? 25.767 -3.461 -36.574 1.00 88.00 148 ILE A N 1
ATOM 1181 C CA . ILE A 1 148 ? 26.849 -4.281 -37.087 1.00 88.00 148 ILE A CA 1
ATOM 1182 C C . ILE A 1 148 ? 28.036 -3.352 -37.346 1.00 88.00 148 ILE A C 1
ATOM 1184 O O . ILE A 1 148 ? 27.946 -2.449 -38.176 1.00 88.00 148 ILE A O 1
ATOM 1188 N N . GLN A 1 149 ? 29.133 -3.555 -36.621 1.00 86.19 149 GLN A N 1
ATOM 1189 C CA . GLN A 1 149 ? 30.370 -2.802 -36.801 1.00 86.19 149 GLN A CA 1
ATOM 1190 C C . GLN A 1 149 ? 31.467 -3.712 -37.339 1.00 86.19 149 GLN A C 1
ATOM 1192 O O . GLN A 1 149 ? 31.654 -4.840 -36.885 1.00 86.19 149 GLN A O 1
ATOM 1197 N N . GLN A 1 150 ? 32.200 -3.196 -38.319 1.00 84.69 150 GLN A N 1
ATOM 1198 C CA . GLN A 1 150 ? 33.391 -3.832 -38.855 1.00 84.69 150 GLN A CA 1
ATOM 1199 C C . GLN A 1 150 ? 34.609 -3.283 -38.118 1.00 84.69 150 GLN A C 1
ATOM 1201 O O . GLN A 1 150 ? 34.905 -2.092 -38.195 1.00 84.69 150 GLN A O 1
ATOM 1206 N N . LEU A 1 151 ? 35.292 -4.148 -37.375 1.00 82.19 151 LEU A N 1
ATOM 1207 C CA . LEU A 1 151 ? 36.483 -3.813 -36.604 1.00 82.19 151 LEU A CA 1
ATOM 1208 C C . LEU A 1 151 ? 37.695 -4.488 -37.250 1.00 82.19 151 LEU A C 1
ATOM 1210 O O . LEU A 1 151 ? 37.636 -5.654 -37.641 1.00 82.19 151 LEU A O 1
ATOM 1214 N N . ALA A 1 152 ? 38.803 -3.758 -37.368 1.00 81.56 152 ALA A N 1
ATOM 1215 C CA . ALA A 1 152 ? 40.069 -4.336 -37.802 1.00 81.56 152 ALA A CA 1
ATOM 1216 C C . ALA A 1 152 ? 40.713 -5.061 -36.610 1.00 81.56 152 ALA A C 1
ATOM 1218 O O . ALA A 1 152 ? 41.128 -4.418 -35.648 1.00 81.56 152 ALA A O 1
ATOM 1219 N N . VAL A 1 153 ? 40.771 -6.394 -36.662 1.00 81.50 153 VAL A N 1
ATOM 1220 C CA . VAL A 1 153 ? 41.256 -7.240 -35.546 1.00 81.50 153 VAL A CA 1
ATOM 1221 C C . VAL A 1 153 ? 42.701 -7.710 -35.772 1.00 81.50 153 VAL A C 1
ATOM 1223 O O . VAL A 1 153 ? 43.322 -8.320 -34.907 1.00 81.50 153 VAL A O 1
ATOM 1226 N N . GLY A 1 154 ? 43.285 -7.379 -36.924 1.00 82.69 154 GLY A N 1
ATOM 1227 C CA . GLY A 1 154 ? 44.675 -7.686 -37.231 1.00 82.69 154 GLY A CA 1
ATOM 1228 C C . GLY A 1 154 ? 44.998 -7.477 -38.702 1.00 82.69 154 GLY A C 1
ATOM 1229 O O . GLY A 1 154 ? 44.299 -6.755 -39.414 1.00 82.69 154 GLY A O 1
ATOM 1230 N N . GLN A 1 155 ? 46.064 -8.123 -39.158 1.00 80.19 155 GLN A N 1
ATOM 1231 C CA . GLN A 1 155 ? 46.512 -8.089 -40.544 1.00 80.19 155 GLN A CA 1
ATOM 1232 C C . GLN A 1 155 ? 46.775 -9.513 -41.034 1.00 80.19 155 GLN A C 1
ATOM 1234 O O . GLN A 1 155 ? 47.263 -10.353 -40.280 1.00 80.19 155 GLN A O 1
ATOM 1239 N N . GLU A 1 156 ? 46.449 -9.775 -42.292 1.00 81.81 156 GLU A N 1
ATOM 1240 C CA . GLU A 1 156 ? 46.654 -11.048 -42.969 1.00 81.81 156 GLU A CA 1
ATOM 1241 C C . GLU A 1 156 ? 47.538 -10.826 -44.199 1.00 81.81 156 GLU A C 1
ATOM 1243 O O . GLU A 1 156 ? 47.395 -9.836 -44.919 1.00 81.81 156 GLU A O 1
ATOM 1248 N N . ILE A 1 157 ? 48.499 -11.724 -44.421 1.00 79.00 157 ILE A N 1
ATOM 1249 C CA . ILE A 1 157 ? 49.345 -11.681 -45.614 1.00 79.00 157 ILE A CA 1
ATOM 1250 C C . ILE A 1 157 ? 48.575 -12.371 -46.733 1.00 79.00 157 ILE A C 1
ATOM 1252 O O . ILE A 1 157 ? 48.394 -13.585 -46.706 1.00 79.00 157 ILE A O 1
ATOM 1256 N N . VAL A 1 158 ? 48.149 -11.594 -47.724 1.00 78.94 158 VAL A N 1
ATOM 1257 C CA . VAL A 1 158 ? 47.497 -12.111 -48.926 1.00 78.94 158 VAL A CA 1
ATOM 1258 C C . VAL A 1 158 ? 48.515 -12.127 -50.059 1.00 78.94 158 VAL A C 1
ATOM 1260 O O . VAL A 1 158 ? 49.201 -11.135 -50.319 1.00 78.94 158 VAL A O 1
ATOM 1263 N N . GLU A 1 159 ? 48.631 -13.261 -50.741 1.00 78.50 159 GLU A N 1
ATOM 1264 C CA . GLU A 1 159 ? 49.470 -13.399 -51.927 1.00 78.50 159 GLU A CA 1
ATOM 1265 C C . GLU A 1 159 ? 48.633 -13.120 -53.177 1.00 78.50 159 GLU A C 1
ATOM 1267 O O . GLU A 1 159 ? 47.726 -13.873 -53.525 1.00 78.50 159 GLU A O 1
ATOM 1272 N N . LEU A 1 160 ? 48.931 -12.010 -53.847 1.00 75.31 160 LEU A N 1
ATOM 1273 C CA . LEU A 1 160 ? 48.375 -11.685 -55.151 1.00 75.31 160 LEU A CA 1
ATOM 1274 C C . LEU A 1 160 ? 49.256 -12.336 -56.216 1.00 75.31 160 LEU A C 1
ATOM 1276 O O . LEU A 1 160 ? 50.464 -12.089 -56.270 1.00 75.31 160 LEU A O 1
ATOM 1280 N N . ILE A 1 161 ? 48.654 -13.174 -57.052 1.00 75.25 161 ILE A N 1
ATOM 1281 C CA . ILE A 1 161 ? 49.335 -13.834 -58.163 1.00 75.25 161 ILE A CA 1
ATOM 1282 C C . ILE A 1 161 ? 48.859 -13.169 -59.447 1.00 75.25 161 ILE A C 1
ATOM 1284 O O . ILE A 1 161 ? 47.693 -13.289 -59.810 1.00 75.25 161 ILE A O 1
ATOM 1288 N N . ASP A 1 162 ? 49.773 -12.475 -60.115 1.00 68.31 162 ASP A N 1
ATOM 1289 C CA . ASP A 1 162 ? 49.555 -11.906 -61.439 1.00 68.31 162 ASP A CA 1
ATOM 1290 C C . ASP A 1 162 ? 50.183 -12.830 -62.490 1.00 68.31 162 ASP A C 1
ATOM 1292 O O . ASP A 1 162 ? 51.335 -13.259 -62.346 1.00 68.31 162 ASP A O 1
ATOM 1296 N N . GLN A 1 163 ? 49.420 -13.187 -63.519 1.00 68.25 163 GLN A N 1
ATOM 1297 C CA . GLN A 1 163 ? 49.853 -14.075 -64.598 1.00 68.25 163 GLN A CA 1
ATOM 1298 C C . GLN A 1 163 ? 49.753 -13.329 -65.925 1.00 68.25 163 GLN A C 1
ATOM 1300 O O . GLN A 1 163 ? 48.659 -13.043 -66.404 1.00 68.25 163 GLN A O 1
ATOM 1305 N N . GLY A 1 164 ? 50.908 -13.034 -66.522 1.00 58.06 164 GLY A N 1
ATOM 1306 C CA . GLY A 1 164 ? 51.012 -12.435 -67.845 1.00 58.06 164 GLY A CA 1
ATOM 1307 C C . GLY A 1 164 ? 51.431 -13.470 -68.886 1.00 58.06 164 GLY A C 1
ATOM 1308 O O . GLY A 1 164 ? 52.462 -14.127 -68.739 1.00 58.06 164 GLY A O 1
ATOM 1309 N N . GLU A 1 165 ? 50.666 -13.595 -69.968 1.00 50.78 165 GLU A N 1
ATOM 1310 C CA . GLU A 1 165 ? 51.076 -14.341 -71.161 1.00 50.78 165 GLU A CA 1
ATOM 1311 C C . GLU A 1 165 ? 51.602 -13.377 -72.229 1.00 50.78 165 GLU A C 1
ATOM 1313 O O . GLU A 1 165 ? 50.854 -12.598 -72.817 1.00 50.78 165 GLU A O 1
ATOM 1318 N N . GLY A 1 166 ? 52.912 -13.428 -72.481 1.00 50.66 166 GLY A N 1
ATOM 1319 C CA . GLY A 1 166 ? 53.567 -12.711 -73.569 1.00 50.66 166 GLY A CA 1
ATOM 1320 C C . GLY A 1 166 ? 53.750 -13.610 -74.793 1.00 50.66 166 GLY A C 1
ATOM 1321 O O . GLY A 1 166 ? 54.438 -14.632 -74.731 1.00 50.66 166 GLY A O 1
ATOM 1322 N N . SER A 1 167 ? 53.165 -13.202 -75.920 1.00 42.81 167 SER A N 1
ATOM 1323 C CA . SER A 1 167 ? 53.369 -13.796 -77.245 1.00 42.81 167 SER A CA 1
ATOM 1324 C C . SER A 1 167 ? 54.077 -12.778 -78.139 1.00 42.81 167 SER A C 1
ATOM 1326 O O . SER A 1 167 ? 53.438 -11.843 -78.617 1.00 42.81 167 SER A O 1
ATOM 1328 N N . SER A 1 168 ? 55.376 -12.951 -78.386 1.00 51.44 168 SER A N 1
ATOM 1329 C CA . SER A 1 168 ? 56.103 -12.187 -79.404 1.00 51.44 168 SER A CA 1
ATOM 1330 C C . SER A 1 168 ? 56.253 -13.017 -80.681 1.00 51.44 168 SER A C 1
ATOM 1332 O O . SER A 1 168 ? 56.801 -14.118 -80.660 1.00 51.44 168 SER A O 1
ATOM 1334 N N . VAL A 1 169 ? 55.767 -12.480 -81.803 1.00 43.12 169 VAL A N 1
ATOM 1335 C CA . VAL A 1 169 ? 56.015 -13.003 -83.154 1.00 43.12 169 VAL A CA 1
ATOM 1336 C C . VAL A 1 169 ? 56.976 -12.035 -83.835 1.00 43.12 169 VAL A C 1
ATOM 1338 O O . VAL A 1 169 ? 56.659 -10.859 -83.983 1.00 43.12 169 VAL A O 1
ATOM 1341 N N . SER A 1 170 ? 58.165 -12.510 -84.201 1.00 44.16 170 SER A N 1
ATOM 1342 C CA . SER A 1 170 ? 59.165 -11.741 -84.946 1.00 44.16 170 SER A CA 1
ATOM 1343 C C . SER A 1 170 ? 59.182 -12.197 -86.408 1.00 44.16 170 SER A C 1
ATOM 1345 O O . SER A 1 170 ? 59.591 -13.326 -86.686 1.00 44.16 170 SER A O 1
ATOM 1347 N N . GLU A 1 171 ? 58.754 -11.333 -87.331 1.00 39.88 171 GLU A N 1
ATOM 1348 C CA . GLU A 1 171 ? 58.973 -11.482 -88.777 1.00 39.88 171 GLU A CA 1
ATOM 1349 C C . GLU A 1 171 ? 60.140 -10.574 -89.200 1.00 39.88 171 GLU A C 1
ATOM 1351 O O . GLU A 1 171 ? 60.086 -9.357 -89.031 1.00 39.88 171 GLU A O 1
ATOM 1356 N N . GLU A 1 172 ? 61.221 -11.164 -89.719 1.00 36.78 172 GLU A N 1
ATOM 1357 C CA . GLU A 1 172 ? 62.342 -10.435 -90.326 1.00 36.78 172 GLU A CA 1
ATOM 1358 C C . GLU A 1 172 ? 62.053 -10.201 -91.817 1.00 36.78 172 GLU A C 1
ATOM 1360 O O . GLU A 1 172 ? 62.056 -11.144 -92.609 1.00 36.78 172 GLU A O 1
ATOM 1365 N N . GLN A 1 173 ? 61.842 -8.942 -92.213 1.00 33.72 173 GLN A N 1
ATOM 1366 C CA . GLN A 1 173 ? 61.780 -8.515 -93.612 1.00 33.72 173 GLN A CA 1
ATOM 1367 C C . GLN A 1 173 ? 62.951 -7.569 -93.908 1.00 33.72 173 GLN A C 1
ATOM 1369 O O . GLN A 1 173 ? 63.051 -6.475 -93.357 1.00 33.72 173 GLN A O 1
ATOM 1374 N N . THR A 1 174 ? 63.864 -8.009 -94.774 1.00 34.69 174 THR A N 1
ATOM 1375 C CA . THR A 1 174 ? 65.012 -7.241 -95.262 1.00 34.69 174 THR A CA 1
ATOM 1376 C C . THR A 1 174 ? 64.625 -6.393 -96.474 1.00 34.69 174 THR A C 1
ATOM 1378 O O . THR A 1 174 ? 64.441 -6.915 -97.569 1.00 34.69 174 THR A O 1
ATOM 1381 N N . THR A 1 175 ? 64.596 -5.070 -96.312 1.00 34.84 175 THR A N 1
ATOM 1382 C CA . THR A 1 175 ? 64.733 -4.110 -97.421 1.00 34.84 175 THR A CA 1
ATOM 1383 C C . THR A 1 175 ? 65.579 -2.926 -96.975 1.00 34.84 175 THR A C 1
ATOM 1385 O O . THR A 1 175 ? 65.382 -2.374 -95.895 1.00 34.84 175 THR A O 1
ATOM 1388 N N . ALA A 1 176 ? 66.561 -2.597 -97.810 1.00 34.38 176 ALA A N 1
ATOM 1389 C CA . ALA A 1 176 ? 67.530 -1.536 -97.618 1.00 34.38 176 ALA A CA 1
ATOM 1390 C C . ALA A 1 176 ? 66.963 -0.155 -97.988 1.00 34.38 176 ALA A C 1
ATOM 1392 O O . ALA A 1 176 ? 66.102 -0.048 -98.855 1.00 34.38 176 ALA A O 1
ATOM 1393 N N . GLU A 1 177 ? 67.575 0.857 -97.366 1.00 33.84 177 GLU A N 1
ATOM 1394 C CA . GLU A 1 177 ? 67.525 2.300 -97.642 1.00 33.84 177 GLU A CA 1
ATOM 1395 C C . GLU A 1 177 ? 66.282 3.081 -97.189 1.00 33.84 177 GLU A C 1
ATOM 1397 O O . GLU A 1 177 ? 65.169 2.901 -97.669 1.00 33.84 177 GLU A O 1
ATOM 1402 N N . GLY A 1 178 ? 66.526 4.043 -96.291 1.00 32.41 178 GLY A N 1
ATOM 1403 C CA . GLY A 1 178 ? 65.566 5.080 -95.928 1.00 32.41 178 GLY A CA 1
ATOM 1404 C C . GLY A 1 178 ? 65.788 5.616 -94.521 1.00 32.41 178 GLY A C 1
ATOM 1405 O O . GLY A 1 178 ? 65.170 5.155 -93.573 1.00 32.41 178 GLY A O 1
ATOM 1406 N N . THR A 1 179 ? 66.691 6.581 -94.387 1.00 37.78 179 THR A N 1
ATOM 1407 C CA . THR A 1 179 ? 66.963 7.364 -93.178 1.00 37.78 179 THR A CA 1
ATOM 1408 C C . THR A 1 179 ? 65.674 7.977 -92.620 1.00 37.78 179 THR A C 1
ATOM 1410 O O . THR A 1 179 ? 65.025 8.768 -93.301 1.00 37.78 179 THR A O 1
ATOM 1413 N N . SER A 1 180 ? 65.323 7.655 -91.375 1.00 34.47 180 SER A N 1
ATOM 1414 C CA . SER A 1 180 ? 64.192 8.260 -90.667 1.00 34.47 180 SER A CA 1
ATOM 1415 C C . SER A 1 180 ? 64.562 8.546 -89.212 1.00 34.47 180 SER A C 1
ATOM 1417 O O . SER A 1 180 ? 64.515 7.661 -88.360 1.00 34.47 180 SER A O 1
ATOM 1419 N N . ASP A 1 181 ? 64.910 9.807 -88.949 1.00 39.72 181 ASP A N 1
ATOM 1420 C CA . ASP A 1 181 ? 64.699 10.437 -87.648 1.00 39.72 181 ASP A CA 1
ATOM 1421 C C . ASP A 1 181 ? 63.187 10.633 -87.482 1.00 39.72 181 ASP A C 1
ATOM 1423 O O . ASP A 1 181 ? 62.576 11.487 -88.128 1.00 39.72 181 ASP A O 1
ATOM 1427 N N . SER A 1 182 ? 62.567 9.827 -86.626 1.00 34.12 182 SER A N 1
ATOM 1428 C CA . SER A 1 182 ? 61.246 10.132 -86.084 1.00 34.12 182 SER A CA 1
ATOM 1429 C C . SER A 1 182 ? 61.167 9.656 -84.640 1.00 34.12 182 SER A C 1
ATOM 1431 O O . SER A 1 182 ? 61.046 8.465 -84.353 1.00 34.12 182 SER A O 1
ATOM 1433 N N . THR A 1 183 ? 61.237 10.622 -83.734 1.00 40.06 183 THR A N 1
ATOM 1434 C CA . THR A 1 183 ? 60.931 10.520 -82.310 1.00 40.06 183 THR A CA 1
ATOM 1435 C C . THR A 1 183 ? 59.481 10.059 -82.135 1.00 40.06 183 THR A C 1
ATOM 1437 O O . THR A 1 183 ? 58.551 10.860 -82.176 1.00 40.06 183 THR A O 1
ATOM 1440 N N . GLY A 1 184 ? 59.278 8.751 -81.989 1.00 32.84 184 GLY A N 1
ATOM 1441 C CA . GLY A 1 184 ? 57.983 8.143 -81.701 1.00 32.84 184 GLY A CA 1
ATOM 1442 C C . GLY A 1 184 ? 57.791 7.941 -80.201 1.00 32.84 184 GLY A C 1
ATOM 1443 O O . GLY A 1 184 ? 58.030 6.849 -79.697 1.00 32.84 184 GLY A O 1
ATOM 1444 N N . ASN A 1 185 ? 57.340 8.980 -79.494 1.00 37.84 185 ASN A N 1
ATOM 1445 C CA . ASN A 1 185 ? 56.753 8.830 -78.161 1.00 37.84 185 ASN A CA 1
ATOM 1446 C C . ASN A 1 185 ? 55.384 8.150 -78.313 1.00 37.84 185 ASN A C 1
ATOM 1448 O O . ASN A 1 185 ? 54.405 8.793 -78.686 1.00 37.84 185 ASN A O 1
ATOM 1452 N N . SER A 1 186 ? 55.318 6.852 -78.027 1.00 36.41 186 SER A N 1
ATOM 1453 C CA . SER A 1 186 ? 54.064 6.139 -77.762 1.00 36.41 186 SER A CA 1
ATOM 1454 C C . SER A 1 186 ? 53.901 5.947 -76.255 1.00 36.41 186 SER A C 1
ATOM 1456 O O . SER A 1 186 ? 53.876 4.825 -75.768 1.00 36.41 186 SER A O 1
ATOM 1458 N N . ASP A 1 187 ? 53.784 7.055 -75.524 1.00 37.75 187 ASP A N 1
ATOM 1459 C CA . ASP A 1 187 ? 53.254 7.063 -74.160 1.00 37.75 187 ASP A CA 1
ATOM 1460 C C . ASP A 1 187 ? 51.775 7.427 -74.246 1.00 37.75 187 A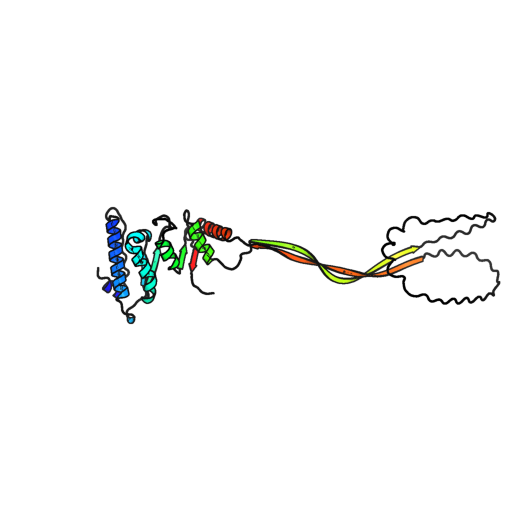SP A C 1
ATOM 1462 O O . ASP A 1 187 ? 51.375 8.591 -74.239 1.00 37.75 187 ASP A O 1
ATOM 1466 N N . THR A 1 188 ? 50.939 6.402 -74.386 1.00 41.62 188 THR A N 1
ATOM 1467 C CA . THR A 1 188 ? 49.502 6.530 -74.162 1.00 41.62 188 THR A CA 1
ATOM 1468 C C . THR A 1 188 ? 49.069 5.514 -73.115 1.00 41.62 188 THR A C 1
ATOM 1470 O O . THR A 1 188 ? 49.177 4.308 -73.301 1.00 41.62 188 THR A O 1
ATOM 1473 N N . LEU A 1 189 ? 48.520 6.065 -72.026 1.00 42.19 189 LEU A N 1
ATOM 1474 C CA . LEU A 1 189 ? 47.531 5.439 -71.143 1.00 42.19 189 LEU A CA 1
ATOM 1475 C C . LEU A 1 189 ? 48.030 4.427 -70.101 1.00 42.19 189 LEU A C 1
ATOM 1477 O O . LEU A 1 189 ? 47.448 3.360 -69.952 1.00 42.19 189 LEU A O 1
ATOM 1481 N N . ASN A 1 190 ? 49.010 4.807 -69.273 1.00 39.19 190 ASN A N 1
ATOM 1482 C CA . ASN A 1 190 ? 49.082 4.260 -67.904 1.00 39.19 190 ASN A CA 1
ATOM 1483 C C . ASN A 1 190 ? 49.639 5.224 -66.834 1.00 39.19 190 ASN A C 1
ATOM 1485 O O . ASN A 1 190 ? 49.871 4.833 -65.690 1.00 39.19 190 ASN A O 1
ATOM 1489 N N . GLU A 1 191 ? 49.808 6.508 -67.162 1.00 38.78 191 GLU A N 1
ATOM 1490 C CA . GLU A 1 191 ? 50.571 7.454 -66.335 1.00 38.78 191 GLU A CA 1
ATOM 1491 C C . GLU A 1 191 ? 49.736 8.301 -65.354 1.00 38.78 191 GLU A C 1
ATOM 1493 O O . GLU A 1 191 ? 50.216 9.300 -64.833 1.00 38.78 191 GLU A O 1
ATOM 1498 N N . THR A 1 192 ? 48.496 7.912 -65.036 1.00 43.88 192 THR A N 1
ATOM 1499 C CA . THR A 1 192 ? 47.649 8.684 -64.092 1.00 43.88 192 THR A CA 1
ATOM 1500 C C . THR A 1 192 ? 47.351 7.963 -62.772 1.00 43.88 192 THR A C 1
ATOM 1502 O O . THR A 1 192 ? 46.732 8.547 -61.889 1.00 43.88 192 THR A O 1
ATOM 1505 N N . LEU A 1 193 ? 47.835 6.728 -62.568 1.00 44.66 193 LEU A N 1
ATOM 1506 C CA . LEU A 1 193 ? 47.596 5.975 -61.320 1.00 44.66 193 LEU A CA 1
ATOM 1507 C C . LEU A 1 193 ? 48.865 5.551 -60.562 1.00 44.66 193 LEU A C 1
ATOM 1509 O O . LEU A 1 193 ? 48.771 5.037 -59.450 1.00 44.66 193 LEU A O 1
ATOM 1513 N N . THR A 1 194 ? 50.060 5.820 -61.098 1.00 44.91 194 THR A N 1
ATOM 1514 C CA . THR A 1 194 ? 51.344 5.491 -60.436 1.00 44.91 194 THR A CA 1
ATOM 1515 C C . THR A 1 194 ? 52.105 6.711 -59.900 1.00 44.91 194 THR A C 1
ATOM 1517 O O . THR A 1 194 ? 53.142 6.551 -59.256 1.00 44.91 194 THR A O 1
ATOM 1520 N N . GLN A 1 195 ? 51.587 7.928 -60.104 1.00 40.31 195 GLN A N 1
ATOM 1521 C CA . GLN A 1 195 ? 52.279 9.179 -59.758 1.00 40.31 195 GLN A CA 1
ATOM 1522 C C . GLN A 1 195 ? 52.077 9.646 -58.299 1.00 40.31 195 GLN A C 1
ATOM 1524 O O . GLN A 1 195 ? 52.741 10.580 -57.864 1.00 40.31 195 GLN A O 1
ATOM 1529 N N . VAL A 1 196 ? 51.242 8.960 -57.504 1.00 46.72 196 VAL A N 1
ATOM 1530 C CA . VAL A 1 196 ? 51.064 9.247 -56.059 1.00 46.72 196 VAL A CA 1
ATOM 1531 C C . VAL A 1 196 ? 51.884 8.303 -55.160 1.00 46.72 196 VAL A C 1
ATOM 1533 O O . VAL A 1 196 ? 52.137 8.621 -54.004 1.00 46.72 196 VAL A O 1
ATOM 1536 N N . VAL A 1 197 ? 52.389 7.176 -55.680 1.00 48.59 197 VAL A N 1
ATOM 1537 C CA . VAL A 1 197 ? 53.053 6.137 -54.856 1.00 48.59 197 VAL A CA 1
ATOM 1538 C C . VAL A 1 197 ? 54.583 6.081 -55.037 1.00 48.59 197 VAL A C 1
ATOM 1540 O O . VAL A 1 197 ? 55.268 5.442 -54.248 1.00 48.59 197 VAL A O 1
ATOM 1543 N N . ARG A 1 198 ? 55.175 6.790 -56.012 1.00 43.09 198 ARG A N 1
ATOM 1544 C CA . ARG A 1 198 ? 56.634 6.734 -56.279 1.00 43.09 198 ARG A CA 1
ATOM 1545 C C . ARG A 1 198 ? 57.489 7.862 -55.682 1.00 43.09 198 ARG A C 1
ATOM 1547 O O . ARG A 1 198 ? 58.706 7.792 -55.794 1.00 43.09 198 ARG A O 1
ATOM 1554 N N . ASN A 1 199 ? 56.906 8.840 -54.985 1.00 43.62 199 ASN A N 1
ATOM 1555 C CA . ASN A 1 199 ? 57.664 9.962 -54.403 1.00 43.62 199 ASN A CA 1
ATOM 1556 C C . ASN A 1 199 ? 58.243 9.715 -52.993 1.00 43.62 199 ASN A C 1
ATOM 1558 O O . ASN A 1 199 ? 58.752 10.654 -52.389 1.00 43.62 199 ASN A O 1
ATOM 1562 N N . VAL A 1 200 ? 58.206 8.484 -52.462 1.00 46.69 200 VAL A N 1
ATOM 1563 C CA . VAL A 1 200 ? 58.697 8.195 -51.094 1.00 46.69 200 VAL A CA 1
ATOM 1564 C C . VAL A 1 200 ? 59.915 7.253 -51.040 1.00 46.69 200 VAL A C 1
ATOM 1566 O O . VAL A 1 200 ? 60.608 7.262 -50.032 1.00 46.69 200 VAL A O 1
ATOM 1569 N N . ASP A 1 201 ? 60.286 6.540 -52.116 1.00 41.91 201 ASP A N 1
ATOM 1570 C CA . ASP A 1 201 ? 61.233 5.404 -51.994 1.00 41.91 201 ASP A CA 1
ATOM 1571 C C . ASP A 1 201 ? 62.491 5.409 -52.894 1.00 41.91 201 ASP A C 1
ATOM 1573 O O . ASP A 1 201 ? 63.171 4.392 -53.020 1.00 41.91 201 ASP A O 1
ATOM 1577 N N . GLN A 1 202 ? 62.892 6.540 -53.489 1.00 41.78 202 GLN A N 1
ATOM 1578 C CA . GLN A 1 202 ? 64.158 6.622 -54.252 1.00 41.78 202 GLN A CA 1
ATOM 1579 C C . GLN A 1 202 ? 65.129 7.702 -53.761 1.00 41.78 202 GLN A C 1
ATOM 1581 O O . GLN A 1 202 ? 65.766 8.410 -54.537 1.00 41.78 202 GLN A O 1
ATOM 1586 N N . GLN A 1 203 ? 65.336 7.747 -52.444 1.00 43.22 203 GLN A N 1
ATOM 1587 C CA . GLN A 1 203 ? 66.531 8.340 -51.839 1.00 43.22 203 GLN A CA 1
ATOM 1588 C C . GLN A 1 203 ? 67.352 7.258 -51.124 1.00 43.22 203 GLN A C 1
ATOM 1590 O O . GLN A 1 203 ? 67.589 7.303 -49.920 1.00 43.22 203 GLN A O 1
ATOM 1595 N N . SER A 1 204 ? 67.795 6.234 -51.857 1.00 39.56 204 SER A N 1
ATOM 1596 C CA . SER A 1 204 ? 68.877 5.378 -51.369 1.00 39.56 204 SER A CA 1
ATOM 1597 C C . SER A 1 204 ? 69.560 4.571 -52.466 1.00 39.56 204 SER A C 1
ATOM 1599 O O . SER A 1 204 ? 68.970 3.699 -53.091 1.00 39.56 204 SER A O 1
ATOM 1601 N N . ARG A 1 205 ? 70.874 4.812 -52.544 1.00 39.78 205 ARG A N 1
ATOM 1602 C CA . ARG A 1 205 ? 71.938 3.908 -53.007 1.00 39.78 205 ARG A CA 1
ATOM 1603 C C . ARG A 1 205 ? 72.209 3.863 -54.509 1.00 39.78 205 ARG A C 1
ATOM 1605 O O . ARG A 1 205 ? 71.951 2.898 -55.215 1.00 39.78 205 ARG A O 1
ATOM 1612 N N . SER A 1 206 ? 72.944 4.893 -54.911 1.00 42.78 206 SER A N 1
ATOM 1613 C CA . SER A 1 206 ? 74.066 4.794 -55.839 1.00 42.78 206 SER A CA 1
ATOM 1614 C C . SER A 1 206 ? 75.085 3.724 -55.402 1.00 42.78 206 SER A C 1
ATOM 1616 O O . SER A 1 206 ? 75.526 3.708 -54.254 1.00 42.78 206 SER A O 1
ATOM 1618 N N . LYS A 1 207 ? 75.437 2.837 -56.340 1.00 36.12 207 LYS A N 1
ATOM 1619 C CA . LYS A 1 207 ? 76.681 2.044 -56.503 1.00 36.12 207 LYS A CA 1
ATOM 1620 C C . LYS A 1 207 ? 76.394 1.134 -57.713 1.00 36.12 207 LYS A C 1
ATOM 1622 O O . LYS A 1 207 ? 75.597 0.221 -57.601 1.00 36.12 207 LYS A O 1
ATOM 1627 N N . GLY A 1 208 ? 76.866 1.376 -58.932 1.00 37.72 208 GLY A N 1
ATOM 1628 C CA . GLY A 1 208 ? 78.182 1.866 -59.310 1.00 37.72 208 GLY A CA 1
ATOM 1629 C C . GLY A 1 208 ? 79.155 0.693 -59.393 1.00 37.72 208 GLY A C 1
ATOM 1630 O O . GLY A 1 208 ? 80.069 0.645 -58.582 1.00 37.72 208 GLY A O 1
ATOM 1631 N N . HIS A 1 209 ? 78.944 -0.244 -60.326 1.00 33.41 209 HIS A N 1
ATOM 1632 C CA . HIS A 1 209 ? 79.962 -1.187 -60.807 1.00 33.41 209 HIS A CA 1
ATOM 1633 C C . HIS A 1 209 ? 79.678 -1.548 -62.270 1.00 33.41 209 HIS A C 1
ATOM 1635 O O . HIS A 1 209 ? 78.793 -2.339 -62.581 1.00 33.41 209 HIS A O 1
ATOM 1641 N N . ALA A 1 210 ? 80.438 -0.915 -63.161 1.00 37.56 210 ALA A N 1
ATOM 1642 C CA . ALA A 1 210 ? 80.599 -1.333 -64.540 1.00 37.56 210 ALA A CA 1
ATOM 1643 C C . ALA A 1 210 ? 81.715 -2.384 -64.584 1.00 37.56 210 ALA A C 1
A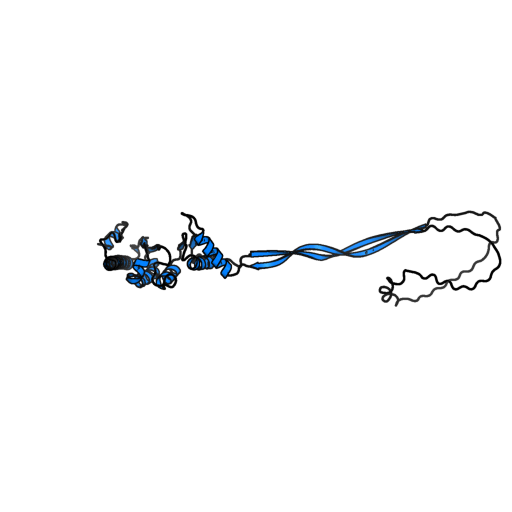TOM 1645 O O . ALA A 1 210 ? 82.838 -2.112 -64.164 1.00 37.56 210 ALA A O 1
ATOM 1646 N N . GLN A 1 211 ? 81.417 -3.568 -65.109 1.00 34.28 211 GLN A N 1
ATOM 1647 C CA . GLN A 1 211 ? 82.432 -4.474 -65.636 1.00 34.28 211 GLN A CA 1
ATOM 1648 C C . GLN A 1 211 ? 82.047 -4.816 -67.069 1.00 34.28 211 GLN A C 1
ATOM 1650 O O . GLN A 1 211 ? 81.220 -5.682 -67.335 1.00 34.28 211 GLN A O 1
ATOM 1655 N N . SER A 1 212 ? 82.649 -4.071 -67.991 1.00 33.16 212 SER A N 1
ATOM 1656 C CA . SER A 1 212 ? 82.762 -4.437 -69.390 1.00 33.16 212 SER A CA 1
ATOM 1657 C C . SER A 1 212 ? 83.855 -5.499 -69.522 1.00 33.16 212 SER A C 1
ATOM 1659 O O . SER A 1 212 ? 85.023 -5.259 -69.220 1.00 33.16 212 SER A O 1
ATOM 1661 N N . SER A 1 213 ? 83.487 -6.690 -69.982 1.00 35.50 213 SER A N 1
ATOM 1662 C CA . SER A 1 213 ? 84.438 -7.678 -70.488 1.00 35.50 213 SER A CA 1
ATOM 1663 C C . SER A 1 213 ? 84.080 -7.993 -71.936 1.00 35.50 213 SER A C 1
ATOM 1665 O O . SER A 1 213 ? 83.261 -8.846 -72.259 1.00 35.50 213 SER A O 1
ATOM 1667 N N . SER A 1 214 ? 84.700 -7.242 -72.840 1.00 36.59 214 SER A N 1
ATOM 1668 C CA . SER A 1 214 ? 84.734 -7.549 -74.261 1.00 36.59 214 SER A CA 1
ATOM 1669 C C . SER A 1 214 ? 85.730 -8.687 -74.502 1.00 36.59 214 SER A C 1
ATOM 1671 O O . SER A 1 214 ? 86.938 -8.533 -74.332 1.00 36.59 214 SER A O 1
ATOM 1673 N N . ARG A 1 215 ? 85.227 -9.846 -74.933 1.00 34.12 215 ARG A N 1
ATOM 1674 C CA . ARG A 1 215 ? 86.028 -10.863 -75.622 1.00 34.12 215 ARG A CA 1
ATOM 1675 C C . ARG A 1 215 ? 85.295 -11.300 -76.880 1.00 34.12 215 ARG A C 1
ATOM 1677 O O . ARG A 1 215 ? 84.315 -12.031 -76.829 1.00 34.12 215 ARG A O 1
ATOM 1684 N N . ALA A 1 216 ? 85.803 -10.808 -78.003 1.00 38.41 216 ALA A N 1
ATOM 1685 C CA . ALA A 1 216 ? 85.483 -11.271 -79.337 1.00 38.41 216 ALA A CA 1
ATOM 1686 C C . ALA A 1 216 ? 86.414 -12.436 -79.702 1.00 38.41 216 ALA A C 1
ATOM 1688 O O . ALA A 1 216 ? 87.625 -12.313 -79.547 1.00 38.41 216 ALA A O 1
ATOM 1689 N N . HIS A 1 217 ? 85.848 -13.538 -80.192 1.00 35.69 217 HIS A N 1
ATOM 1690 C CA . HIS A 1 217 ? 86.415 -14.389 -81.242 1.00 35.69 217 HIS A CA 1
ATOM 1691 C C . HIS A 1 217 ? 85.408 -15.486 -81.593 1.00 35.69 217 HIS A C 1
ATOM 1693 O O . HIS A 1 217 ? 84.881 -16.145 -80.704 1.00 35.69 217 HIS A O 1
ATOM 1699 N N . GLY A 1 218 ? 85.181 -15.706 -82.889 1.00 34.19 218 GLY A N 1
ATOM 1700 C CA . GLY A 1 218 ? 84.456 -16.884 -83.365 1.00 34.19 218 GLY A CA 1
ATOM 1701 C C . GLY A 1 218 ? 83.626 -16.631 -84.612 1.00 34.19 218 GLY A C 1
ATOM 1702 O O . GLY A 1 218 ? 82.406 -16.717 -84.571 1.00 34.19 218 GLY A O 1
ATOM 1703 N N . VAL A 1 219 ? 84.285 -16.319 -85.729 1.00 42.50 219 VAL A N 1
ATOM 1704 C CA . VAL A 1 219 ? 83.665 -16.406 -87.055 1.00 42.50 219 VAL A CA 1
ATOM 1705 C C . VAL A 1 219 ? 83.460 -17.884 -87.372 1.00 42.50 219 VAL A C 1
ATOM 1707 O O . VAL A 1 219 ? 84.424 -18.639 -87.472 1.00 42.50 219 VAL A O 1
ATOM 1710 N N . SER A 1 220 ? 82.212 -18.302 -87.547 1.00 37.78 220 SER A N 1
ATOM 1711 C CA . SER A 1 220 ? 81.849 -19.542 -88.232 1.00 37.78 220 SER A CA 1
ATOM 1712 C C . SER A 1 220 ? 80.484 -19.344 -88.877 1.00 37.78 220 SER A C 1
ATOM 1714 O O . SER A 1 220 ? 79.462 -19.241 -88.209 1.00 37.78 220 SER A O 1
ATOM 1716 N N . LYS A 1 221 ? 80.504 -19.210 -90.205 1.00 38.69 221 LYS A N 1
ATOM 1717 C CA . LYS A 1 221 ? 79.319 -19.241 -91.060 1.00 38.69 221 LYS A CA 1
ATOM 1718 C C . LYS A 1 221 ? 78.738 -20.652 -91.034 1.00 38.69 221 LYS A C 1
ATOM 1720 O O . LYS A 1 221 ? 79.385 -21.582 -91.505 1.00 38.69 221 LYS A O 1
ATOM 1725 N N . SER A 1 222 ? 77.500 -20.778 -90.583 1.00 36.56 222 SER A N 1
ATOM 1726 C CA . SER A 1 222 ? 76.626 -21.897 -90.922 1.00 36.56 222 SER A CA 1
ATOM 1727 C C . SER A 1 222 ? 75.185 -21.411 -90.906 1.00 36.56 222 SER A C 1
ATOM 1729 O O . SER A 1 222 ? 74.679 -20.939 -89.892 1.00 36.56 222 SER A O 1
ATOM 1731 N N . THR A 1 223 ? 74.562 -21.497 -92.070 1.00 41.38 223 THR A N 1
ATOM 1732 C CA . THR A 1 223 ? 73.187 -21.115 -92.358 1.00 41.38 223 THR A CA 1
ATOM 1733 C C . THR A 1 223 ? 72.237 -22.143 -91.747 1.00 41.38 223 THR A C 1
ATOM 1735 O O . THR A 1 223 ? 72.235 -23.293 -92.176 1.00 41.38 223 THR A O 1
ATOM 1738 N N . ALA A 1 224 ? 71.425 -21.737 -90.772 1.00 37.97 224 ALA A N 1
ATOM 1739 C CA . ALA A 1 224 ? 70.231 -22.463 -90.344 1.00 37.97 224 ALA A CA 1
ATOM 1740 C C . ALA A 1 224 ? 69.241 -21.458 -89.742 1.00 37.97 224 ALA A C 1
ATOM 1742 O O . ALA A 1 224 ? 69.456 -20.920 -88.660 1.00 37.97 224 ALA A O 1
ATOM 1743 N N . GLN A 1 225 ? 68.181 -21.164 -90.487 1.00 36.62 225 GLN A N 1
ATOM 1744 C CA . GLN A 1 225 ? 67.082 -20.309 -90.058 1.00 36.62 225 GLN A CA 1
ATOM 1745 C C . GLN A 1 225 ? 66.151 -21.176 -89.198 1.00 36.62 225 GLN A C 1
ATOM 1747 O O . GLN A 1 225 ? 65.492 -22.078 -89.710 1.00 36.62 225 GLN A O 1
ATOM 1752 N N . GLN A 1 226 ? 66.165 -20.970 -87.881 1.00 39.16 226 GLN A N 1
ATOM 1753 C CA . GLN A 1 226 ? 65.355 -21.721 -86.922 1.00 39.16 226 GLN A CA 1
ATOM 1754 C C . GLN A 1 226 ? 64.364 -20.743 -86.274 1.00 39.16 226 GLN A C 1
ATOM 1756 O O . GLN A 1 226 ? 64.757 -19.877 -85.499 1.00 39.16 226 GLN A O 1
ATOM 1761 N N . GLN A 1 227 ? 63.079 -20.841 -86.630 1.00 40.31 227 GLN A N 1
ATOM 1762 C CA . GLN A 1 227 ? 62.008 -20.086 -85.972 1.00 40.31 227 GLN A CA 1
ATOM 1763 C C . GLN A 1 227 ? 61.736 -20.697 -84.591 1.00 40.31 227 GLN A C 1
ATOM 1765 O O . GLN A 1 227 ? 61.125 -21.758 -84.478 1.00 40.31 227 GLN A O 1
ATOM 1770 N N . THR A 1 228 ? 62.168 -20.025 -83.529 1.00 42.91 228 THR A N 1
ATOM 1771 C CA . THR A 1 228 ? 61.737 -20.315 -82.155 1.00 42.91 228 THR A CA 1
ATOM 1772 C C . THR A 1 228 ? 60.599 -19.375 -81.780 1.00 42.91 228 THR A C 1
ATOM 1774 O O . THR A 1 228 ? 60.825 -18.204 -81.494 1.00 42.91 228 THR A O 1
ATOM 1777 N N . SER A 1 229 ? 59.365 -19.883 -81.771 1.00 43.97 229 SER A N 1
ATOM 1778 C CA . SER A 1 229 ? 58.237 -19.190 -81.144 1.00 43.97 229 SER A CA 1
ATOM 1779 C C . SER A 1 229 ? 58.311 -19.432 -79.634 1.00 43.97 229 SER A C 1
ATOM 1781 O O . SER A 1 229 ? 58.010 -20.525 -79.155 1.00 43.97 229 SER A O 1
ATOM 1783 N N . SER A 1 230 ? 58.792 -18.449 -78.875 1.00 44.78 230 SER A N 1
ATOM 1784 C CA . SER A 1 230 ? 58.871 -18.528 -77.415 1.00 44.78 230 SER A CA 1
ATOM 1785 C C . SER A 1 230 ? 57.627 -17.894 -76.793 1.00 44.78 230 SER A C 1
ATOM 1787 O O . SER A 1 230 ? 57.510 -16.671 -76.730 1.00 44.78 230 SER A O 1
ATOM 1789 N N . ARG A 1 231 ? 56.695 -18.724 -76.312 1.00 50.19 231 ARG A N 1
ATOM 1790 C CA . ARG A 1 231 ? 55.641 -18.264 -75.398 1.00 50.19 231 ARG A CA 1
ATOM 1791 C C . ARG A 1 231 ? 56.265 -18.034 -74.032 1.00 50.19 231 ARG A C 1
ATOM 1793 O O . ARG A 1 231 ? 56.804 -18.966 -73.439 1.00 50.19 231 ARG A O 1
ATOM 1800 N N . THR A 1 232 ? 56.197 -16.801 -73.547 1.00 48.75 232 THR A N 1
ATOM 1801 C CA . THR A 1 232 ? 56.749 -16.442 -72.242 1.00 48.75 232 THR A CA 1
ATOM 1802 C C . THR A 1 232 ? 55.587 -16.207 -71.290 1.00 48.75 232 THR A C 1
ATOM 1804 O O . THR A 1 232 ? 54.911 -15.187 -71.365 1.00 48.75 232 THR A O 1
ATOM 1807 N N . THR A 1 233 ? 55.321 -17.170 -70.414 1.00 55.25 233 THR A N 1
ATOM 1808 C CA . THR A 1 233 ? 54.408 -17.002 -69.277 1.00 55.25 233 THR A CA 1
ATOM 1809 C C . THR A 1 233 ? 55.198 -16.421 -68.113 1.00 55.25 233 THR A C 1
ATOM 1811 O O . THR A 1 233 ? 56.083 -17.091 -67.576 1.00 55.25 233 THR A O 1
ATOM 1814 N N . SER A 1 234 ? 54.909 -15.183 -67.721 1.00 53.66 234 SER A N 1
ATOM 1815 C CA . SER A 1 234 ? 55.431 -14.597 -66.490 1.00 53.66 234 SER A CA 1
ATOM 1816 C C . SER A 1 234 ? 54.390 -14.761 -65.385 1.00 53.66 234 SER A C 1
ATOM 1818 O O . SER A 1 234 ? 53.212 -14.458 -65.548 1.00 53.66 234 SER A O 1
ATOM 1820 N N . THR A 1 235 ? 54.810 -15.287 -64.238 1.00 69.25 235 THR A N 1
ATOM 1821 C CA . THR A 1 235 ? 53.985 -15.297 -63.027 1.00 69.25 235 THR A CA 1
ATOM 1822 C C . THR A 1 235 ? 54.687 -14.451 -61.987 1.00 69.25 235 THR A C 1
ATOM 1824 O O . THR A 1 235 ? 55.772 -14.806 -61.527 1.00 69.25 235 THR A O 1
ATOM 1827 N N . THR A 1 236 ? 54.075 -13.333 -61.616 1.00 72.94 236 THR A N 1
ATOM 1828 C CA . THR A 1 236 ? 54.569 -12.469 -60.547 1.00 72.94 236 THR A CA 1
ATOM 1829 C C . THR A 1 236 ? 53.742 -12.734 -59.302 1.00 72.94 236 THR A C 1
ATOM 1831 O O . THR A 1 236 ? 52.520 -12.615 -59.323 1.00 72.94 236 THR A O 1
ATOM 1834 N N . ARG A 1 237 ? 54.402 -13.100 -58.203 1.00 75.56 237 ARG A N 1
ATOM 1835 C CA . ARG A 1 237 ? 53.749 -13.266 -56.903 1.00 75.56 237 ARG A CA 1
ATOM 1836 C C . ARG A 1 237 ? 54.113 -12.093 -56.012 1.00 75.56 237 ARG A C 1
ATOM 1838 O O . ARG A 1 237 ? 55.293 -11.833 -55.782 1.00 75.56 237 ARG A O 1
ATOM 1845 N N . LYS A 1 238 ? 53.107 -11.374 -55.525 1.00 80.44 238 LYS A N 1
ATOM 1846 C CA . LYS A 1 238 ? 53.275 -10.242 -54.619 1.00 80.44 238 LYS A CA 1
ATOM 1847 C C . LYS A 1 238 ? 52.512 -10.516 -53.336 1.00 80.44 238 LYS A C 1
ATOM 1849 O O . LYS A 1 238 ? 51.288 -10.568 -53.331 1.00 80.44 238 LYS A O 1
ATOM 1854 N N . GLN A 1 239 ? 53.234 -10.623 -52.231 1.00 80.12 239 GLN A N 1
ATOM 1855 C CA . GLN A 1 239 ? 52.621 -10.654 -50.910 1.00 80.12 239 GLN A CA 1
ATOM 1856 C C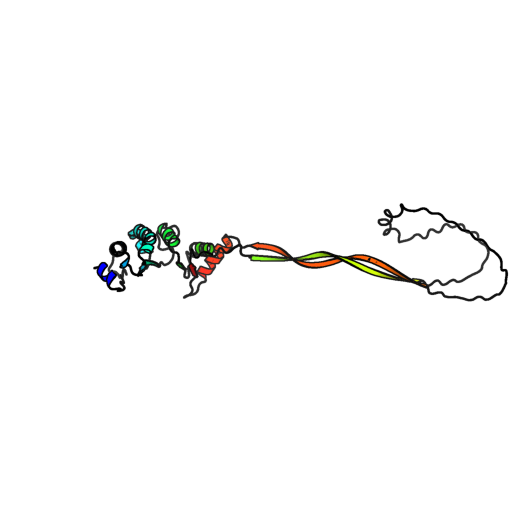 . GLN A 1 239 ? 52.312 -9.225 -50.468 1.00 80.12 239 GLN A C 1
ATOM 1858 O O . GLN A 1 239 ? 53.158 -8.336 -50.565 1.00 80.12 239 GLN A O 1
ATOM 1863 N N . THR A 1 240 ? 51.079 -8.982 -50.037 1.00 82.88 240 THR A N 1
ATOM 1864 C CA . THR A 1 240 ? 50.647 -7.698 -49.482 1.00 82.88 240 THR A CA 1
ATOM 1865 C C . THR A 1 240 ? 49.908 -7.946 -48.177 1.00 82.88 240 THR A C 1
ATOM 1867 O O . THR A 1 240 ? 49.118 -8.878 -48.055 1.00 82.88 240 THR A O 1
ATOM 1870 N N . LEU A 1 241 ? 50.196 -7.110 -47.186 1.00 81.69 241 LEU A N 1
ATOM 1871 C CA . LEU A 1 241 ? 49.575 -7.163 -45.873 1.00 81.69 241 LEU A CA 1
ATOM 1872 C C . LEU A 1 241 ? 48.238 -6.413 -45.925 1.00 81.69 241 LEU A C 1
ATOM 1874 O O . LEU A 1 241 ? 48.217 -5.212 -46.196 1.00 81.69 241 LEU A O 1
ATOM 1878 N N . VAL A 1 242 ? 47.131 -7.117 -45.702 1.00 85.19 242 VAL A N 1
ATOM 1879 C CA . VAL A 1 242 ? 45.766 -6.577 -45.786 1.00 85.19 242 VAL A CA 1
ATOM 1880 C C . VAL A 1 242 ? 45.113 -6.650 -44.400 1.00 85.19 242 VAL A C 1
ATOM 1882 O O . VAL A 1 242 ? 45.271 -7.656 -43.710 1.00 85.19 242 VAL A O 1
ATOM 1885 N N . PRO A 1 243 ? 44.406 -5.605 -43.931 1.00 83.12 243 PRO A N 1
ATOM 1886 C CA . PRO A 1 243 ? 43.725 -5.651 -42.640 1.00 83.12 243 PRO A CA 1
ATOM 1887 C C . PRO A 1 243 ? 42.621 -6.716 -42.625 1.00 83.12 243 PRO A C 1
ATOM 1889 O O . PRO A 1 243 ? 41.781 -6.772 -43.522 1.00 83.12 243 PRO A O 1
ATOM 1892 N N . LYS A 1 244 ? 42.600 -7.532 -41.567 1.00 82.81 244 LYS A N 1
ATOM 1893 C CA . LYS A 1 244 ? 41.543 -8.511 -41.310 1.00 82.81 244 LYS A CA 1
ATOM 1894 C C . LYS A 1 244 ? 40.356 -7.797 -40.668 1.00 82.81 244 LYS A C 1
ATOM 1896 O O . LYS A 1 244 ? 40.452 -7.317 -39.535 1.00 82.81 244 LYS A O 1
ATOM 1901 N N . ILE A 1 245 ? 39.251 -7.724 -41.402 1.00 86.38 245 ILE A N 1
ATOM 1902 C CA . ILE A 1 245 ? 38.014 -7.082 -40.956 1.00 86.38 245 ILE A CA 1
ATOM 1903 C C . ILE A 1 245 ? 37.100 -8.149 -40.356 1.00 86.38 245 ILE A C 1
ATOM 1905 O O . ILE A 1 245 ? 36.683 -9.073 -41.051 1.00 86.38 245 ILE A O 1
ATOM 1909 N N . GLU A 1 246 ? 36.766 -8.015 -39.075 1.00 87.44 246 GLU A N 1
ATOM 1910 C CA . GLU A 1 246 ? 35.767 -8.855 -38.418 1.00 87.44 246 GLU A CA 1
ATOM 1911 C C . GLU A 1 246 ? 34.501 -8.057 -38.143 1.00 87.44 246 GLU A C 1
ATOM 1913 O O . GLU A 1 246 ? 34.533 -6.879 -37.786 1.00 87.44 246 GLU A O 1
ATOM 1918 N N . THR A 1 247 ? 33.365 -8.716 -38.328 1.00 87.12 247 THR A N 1
ATOM 1919 C CA . THR A 1 247 ? 32.055 -8.100 -38.174 1.00 87.12 247 THR A CA 1
ATOM 1920 C C . THR A 1 247 ? 31.483 -8.495 -36.819 1.00 87.12 247 THR A C 1
ATOM 1922 O O . THR A 1 247 ? 31.185 -9.665 -36.591 1.00 87.12 247 THR A O 1
ATOM 1925 N N . HIS A 1 248 ? 31.332 -7.522 -35.924 1.00 85.56 248 HIS A N 1
ATOM 1926 C CA . HIS A 1 248 ? 30.802 -7.714 -34.576 1.00 85.56 248 HIS A CA 1
ATOM 1927 C C . HIS A 1 248 ? 29.443 -7.028 -34.445 1.00 85.56 248 HIS A C 1
ATOM 1929 O O . HIS A 1 248 ? 29.230 -5.931 -34.964 1.00 85.56 248 HIS A O 1
ATOM 1935 N N . THR A 1 249 ? 28.509 -7.667 -33.740 1.00 87.12 249 THR A N 1
ATOM 1936 C CA . THR A 1 249 ? 27.239 -7.026 -33.371 1.00 87.12 249 THR A CA 1
ATOM 1937 C C . THR A 1 249 ? 27.440 -6.309 -32.048 1.00 87.12 249 THR A C 1
ATOM 1939 O O . THR A 1 249 ? 27.658 -6.951 -31.023 1.00 87.12 249 THR A O 1
ATOM 1942 N N . VAL A 1 250 ? 27.383 -4.981 -32.069 1.00 87.81 250 VAL A N 1
ATOM 1943 C CA . VAL A 1 250 ? 27.606 -4.143 -30.889 1.00 87.81 250 VAL A CA 1
ATOM 1944 C C . VAL A 1 250 ? 26.299 -3.451 -30.523 1.00 87.81 250 VAL A C 1
ATOM 1946 O O . VAL A 1 250 ? 25.557 -2.994 -31.394 1.00 87.81 250 VAL A O 1
ATOM 1949 N N . VAL A 1 251 ? 25.996 -3.371 -29.226 1.00 87.12 251 VAL A N 1
ATOM 1950 C CA . VAL A 1 251 ? 24.884 -2.548 -28.738 1.00 87.12 251 VAL A CA 1
ATOM 1951 C C . VAL A 1 251 ? 25.254 -1.086 -28.962 1.00 87.12 251 VAL A C 1
ATOM 1953 O O . VAL A 1 251 ? 26.163 -0.566 -28.322 1.00 87.12 251 VAL A O 1
ATOM 1956 N N . SER A 1 252 ? 24.572 -0.436 -29.901 1.00 87.50 252 SER A N 1
ATOM 1957 C CA . SER A 1 252 ? 24.846 0.949 -30.281 1.00 87.50 252 SER A CA 1
ATOM 1958 C C . SER A 1 252 ? 24.125 1.945 -29.382 1.00 87.50 252 SER A C 1
ATOM 1960 O O . SER A 1 252 ? 24.629 3.041 -29.155 1.00 87.50 252 SER A O 1
ATOM 1962 N N . SER A 1 253 ? 22.939 1.592 -28.881 1.00 86.50 253 SER A N 1
ATOM 1963 C CA . SER A 1 253 ? 22.188 2.434 -27.953 1.00 86.50 253 SER A CA 1
ATOM 1964 C C . SER A 1 253 ? 21.228 1.607 -27.093 1.00 86.50 253 SER A C 1
ATOM 1966 O O . SER A 1 253 ? 20.714 0.566 -27.511 1.00 86.50 253 SER A O 1
ATOM 1968 N N . LEU A 1 254 ? 20.999 2.082 -25.869 1.00 88.81 254 LEU A N 1
ATOM 1969 C CA . LEU A 1 254 ? 19.983 1.569 -24.957 1.00 88.81 254 LEU A CA 1
ATOM 1970 C C . LEU A 1 254 ? 19.003 2.697 -24.657 1.00 88.81 254 LEU A C 1
ATOM 1972 O O . LEU A 1 254 ? 19.407 3.768 -24.204 1.00 88.81 254 LEU A O 1
ATOM 1976 N N . GLN A 1 255 ? 17.720 2.447 -24.884 1.00 88.06 255 GLN A N 1
ATOM 1977 C CA . GLN A 1 255 ? 16.651 3.318 -24.422 1.00 88.06 255 GLN A CA 1
ATOM 1978 C C . GLN A 1 255 ? 16.028 2.693 -23.182 1.00 88.06 255 GLN A C 1
ATOM 1980 O O . GLN A 1 255 ? 15.606 1.536 -23.214 1.00 88.06 255 GLN A O 1
ATOM 1985 N N . PHE A 1 256 ? 15.957 3.456 -22.098 1.00 87.75 256 PHE A N 1
ATOM 1986 C CA . PHE A 1 256 ? 15.313 3.041 -20.856 1.00 87.75 256 PHE A CA 1
ATOM 1987 C C . PHE A 1 256 ? 13.892 3.593 -20.781 1.00 87.75 256 PHE A C 1
ATOM 1989 O O . PHE A 1 256 ? 13.590 4.612 -21.405 1.00 87.75 256 PHE A O 1
ATOM 1996 N N . PHE A 1 257 ? 13.029 2.919 -20.023 1.00 84.25 257 PHE A N 1
ATOM 1997 C CA . PHE A 1 257 ? 11.723 3.478 -19.685 1.00 84.25 257 PHE A CA 1
ATOM 1998 C C . PHE A 1 257 ? 11.895 4.751 -18.857 1.00 84.25 257 PHE A C 1
ATOM 2000 O O . PHE A 1 257 ? 12.711 4.791 -17.930 1.00 84.25 257 PHE A O 1
ATOM 2007 N N . SER A 1 258 ? 11.116 5.784 -19.176 1.00 86.38 258 SER A N 1
ATOM 2008 C CA . SER A 1 258 ? 11.036 6.961 -18.316 1.00 86.38 258 SER A CA 1
ATOM 2009 C C . SER A 1 258 ? 10.283 6.624 -17.025 1.00 86.38 258 SER A C 1
ATOM 2011 O O . SER A 1 258 ? 9.499 5.673 -16.968 1.00 86.38 258 SER A O 1
ATOM 2013 N N . LYS A 1 259 ? 10.495 7.421 -15.972 1.00 83.38 259 LYS A N 1
ATOM 2014 C CA . LYS A 1 259 ? 9.757 7.271 -14.710 1.00 83.38 259 LYS A CA 1
ATOM 2015 C C . LYS A 1 259 ? 8.243 7.323 -14.940 1.00 83.38 259 LYS A C 1
ATOM 2017 O O . LYS A 1 259 ? 7.517 6.479 -14.428 1.00 83.38 259 LYS A O 1
ATOM 2022 N N . GLU A 1 260 ? 7.795 8.276 -15.752 1.00 85.62 260 GLU A N 1
ATOM 2023 C CA . GLU A 1 260 ? 6.384 8.436 -16.098 1.00 85.62 260 GLU A CA 1
ATOM 2024 C C . GLU A 1 260 ? 5.848 7.191 -16.813 1.00 85.62 260 GLU A C 1
ATOM 2026 O O . GLU A 1 260 ? 4.801 6.682 -16.439 1.00 85.62 260 GLU A O 1
ATOM 2031 N N . GLU A 1 261 ? 6.579 6.626 -17.778 1.00 85.38 261 GLU A N 1
ATOM 2032 C CA . GLU A 1 261 ? 6.144 5.411 -18.482 1.00 85.38 261 GLU A CA 1
ATOM 2033 C C . GLU A 1 261 ? 5.990 4.205 -17.544 1.00 85.38 261 GLU A C 1
ATOM 2035 O O . GLU A 1 261 ? 5.070 3.405 -17.715 1.00 85.38 261 GLU A O 1
ATOM 2040 N N . ILE A 1 262 ? 6.862 4.075 -16.538 1.00 85.50 262 ILE A N 1
ATOM 2041 C CA . ILE A 1 262 ? 6.760 3.014 -15.526 1.00 85.50 262 ILE A CA 1
ATOM 2042 C C . ILE A 1 262 ? 5.514 3.226 -14.654 1.00 85.50 262 ILE A C 1
ATOM 2044 O O . ILE A 1 262 ? 4.773 2.274 -14.407 1.00 85.50 262 ILE A O 1
ATOM 2048 N N . GLU A 1 263 ? 5.259 4.462 -14.218 1.00 88.31 263 GLU A N 1
ATOM 2049 C CA . GLU A 1 263 ? 4.070 4.822 -13.433 1.00 88.31 263 GLU A CA 1
ATOM 2050 C C . GLU A 1 263 ? 2.773 4.578 -14.215 1.00 88.31 263 GLU A C 1
ATOM 2052 O O . GLU A 1 263 ? 1.840 3.958 -13.698 1.00 88.31 263 GLU A O 1
ATOM 2057 N N . TRP A 1 264 ? 2.732 4.991 -15.483 1.00 87.81 264 TRP A N 1
ATOM 2058 C CA . TRP A 1 264 ? 1.607 4.744 -16.385 1.00 87.81 264 TRP A CA 1
ATOM 2059 C C . TRP A 1 264 ? 1.393 3.252 -16.642 1.00 87.81 264 TRP A C 1
ATOM 2061 O O . TRP A 1 264 ? 0.253 2.792 -16.624 1.00 87.81 264 TRP A O 1
ATOM 2071 N N . GLY A 1 265 ? 2.469 2.482 -16.828 1.00 87.38 265 GLY A N 1
ATOM 2072 C CA . GLY A 1 265 ? 2.395 1.030 -16.987 1.00 87.38 265 GLY A CA 1
ATOM 2073 C C . GLY A 1 265 ? 1.822 0.332 -15.751 1.00 87.38 265 GLY A C 1
ATOM 2074 O O . GLY A 1 265 ? 0.965 -0.539 -15.877 1.00 87.38 265 GLY A O 1
ATOM 2075 N N . ALA A 1 266 ? 2.228 0.750 -14.550 1.00 89.25 266 ALA A N 1
ATOM 2076 C CA . ALA A 1 266 ? 1.684 0.219 -13.301 1.00 89.25 266 ALA A CA 1
ATOM 2077 C C . ALA A 1 266 ? 0.204 0.595 -13.098 1.00 89.25 266 ALA A C 1
ATOM 2079 O O . ALA A 1 266 ? -0.596 -0.230 -12.655 1.00 89.25 266 ALA A O 1
ATOM 2080 N N . ALA A 1 267 ? -0.185 1.820 -13.461 1.00 90.56 267 ALA A N 1
ATOM 2081 C CA . ALA A 1 267 ? -1.579 2.252 -13.428 1.00 90.56 267 ALA A CA 1
ATOM 2082 C C . ALA A 1 267 ? -2.454 1.489 -14.439 1.00 90.56 267 ALA A C 1
ATOM 2084 O O . ALA A 1 267 ? -3.597 1.156 -14.127 1.00 90.56 267 ALA A O 1
ATOM 2085 N N . ALA A 1 268 ? -1.933 1.202 -15.637 1.00 90.50 268 ALA A N 1
ATOM 2086 C CA . ALA A 1 268 ? -2.615 0.386 -16.641 1.00 90.50 268 ALA A CA 1
ATOM 2087 C C . ALA A 1 268 ? -2.820 -1.049 -16.139 1.00 90.50 268 ALA A C 1
ATOM 2089 O O . ALA A 1 268 ? -3.944 -1.545 -16.176 1.00 90.50 268 ALA A O 1
ATOM 2090 N N . LEU A 1 269 ? -1.781 -1.652 -15.552 1.00 90.81 269 LEU A N 1
ATOM 2091 C CA . LEU A 1 269 ? -1.861 -2.982 -14.949 1.00 90.81 269 LEU A CA 1
ATOM 2092 C C . LEU A 1 269 ? -2.988 -3.065 -13.907 1.00 90.81 269 LEU A C 1
ATOM 2094 O O . LEU A 1 269 ? -3.800 -3.979 -13.959 1.00 90.81 269 LEU A O 1
ATOM 2098 N N . LEU A 1 270 ? -3.102 -2.077 -13.010 1.00 91.31 270 LEU A N 1
ATOM 2099 C CA . LEU A 1 270 ? -4.178 -2.030 -12.008 1.00 91.31 270 LEU A CA 1
ATOM 2100 C C . LEU A 1 270 ? -5.591 -1.919 -12.605 1.00 91.31 270 LEU A C 1
ATOM 2102 O O . LEU A 1 270 ? -6.552 -2.339 -11.957 1.00 91.31 270 LEU A O 1
ATOM 2106 N N . LYS A 1 271 ? -5.743 -1.338 -13.800 1.00 90.81 271 LYS A N 1
ATOM 2107 C CA . LYS A 1 271 ? -7.041 -1.241 -14.495 1.00 90.81 271 LYS A CA 1
ATOM 2108 C C . LYS A 1 271 ? -7.436 -2.546 -15.179 1.00 90.81 271 LYS A C 1
ATOM 2110 O O . LYS A 1 271 ? -8.633 -2.806 -15.322 1.00 90.81 271 LYS A O 1
ATOM 2115 N N . GLU A 1 272 ? -6.439 -3.313 -15.609 1.00 93.00 272 GLU A N 1
ATOM 2116 C CA . GLU A 1 272 ? -6.589 -4.543 -16.389 1.00 93.00 272 GLU A CA 1
ATOM 2117 C C . GLU A 1 272 ? -6.726 -5.805 -15.529 1.00 93.00 272 GLU A C 1
ATOM 2119 O O . GLU A 1 272 ? -7.136 -6.825 -16.068 1.00 93.00 272 GLU A O 1
ATOM 2124 N N . LEU A 1 273 ? -6.452 -5.739 -14.217 1.00 91.88 273 LEU A N 1
ATOM 2125 C CA . LEU A 1 273 ? -6.626 -6.877 -13.301 1.00 91.88 273 LEU A CA 1
ATOM 2126 C C . LEU A 1 273 ? -8.032 -7.487 -13.393 1.00 91.88 273 LEU A C 1
ATOM 2128 O O . LEU A 1 273 ? -9.044 -6.782 -13.259 1.00 91.88 273 LEU A O 1
ATOM 2132 N N . ASP A 1 274 ? -8.086 -8.809 -13.535 1.00 91.31 274 ASP A N 1
ATOM 2133 C CA . ASP A 1 274 ? -9.334 -9.561 -13.552 1.00 91.31 274 ASP A CA 1
ATOM 2134 C C . ASP A 1 274 ? -9.906 -9.786 -12.143 1.00 91.31 274 ASP A C 1
ATOM 2136 O O . ASP A 1 274 ? -9.285 -9.536 -11.104 1.00 91.31 274 ASP A O 1
ATOM 2140 N N . THR A 1 275 ? -11.157 -10.252 -12.084 1.00 87.25 275 THR A N 1
ATOM 2141 C CA . THR A 1 275 ? -11.794 -10.570 -10.798 1.00 87.25 275 THR A CA 1
ATOM 2142 C C . THR A 1 275 ? -11.073 -11.746 -10.142 1.00 87.25 275 THR A C 1
ATOM 2144 O O . THR A 1 275 ? -11.018 -12.834 -10.706 1.00 87.25 275 THR A O 1
ATOM 2147 N N . GLY A 1 276 ? -10.570 -11.537 -8.925 1.00 86.00 276 GLY A N 1
ATOM 2148 C CA . GLY A 1 276 ? -9.777 -12.531 -8.194 1.00 86.00 276 GLY A CA 1
ATOM 2149 C C . GLY A 1 276 ? -8.265 -12.343 -8.333 1.00 86.00 276 GLY A C 1
ATOM 2150 O O . GLY A 1 276 ? -7.516 -13.013 -7.625 1.00 86.00 276 GLY A O 1
ATOM 2151 N N . GLU A 1 277 ? -7.814 -11.407 -9.170 1.00 92.00 277 GLU A N 1
ATOM 2152 C CA . GLU A 1 277 ? -6.408 -11.028 -9.269 1.00 92.00 277 GLU A CA 1
ATOM 2153 C C . GLU A 1 277 ? -6.078 -9.848 -8.350 1.00 92.00 277 GLU A C 1
ATOM 2155 O O . GLU A 1 277 ? -6.884 -8.936 -8.140 1.00 92.00 277 GLU A O 1
ATOM 2160 N N . ALA A 1 278 ? -4.869 -9.867 -7.789 1.00 92.00 278 ALA A N 1
ATOM 2161 C CA . ALA A 1 278 ? -4.374 -8.807 -6.926 1.00 92.00 278 ALA A CA 1
ATOM 2162 C C . ALA A 1 278 ? -2.862 -8.646 -7.060 1.00 92.00 278 ALA A C 1
ATOM 2164 O O . ALA A 1 278 ? -2.124 -9.620 -7.220 1.00 92.00 278 ALA A O 1
ATOM 2165 N N . ILE A 1 279 ? -2.396 -7.410 -6.908 1.00 91.00 279 ILE A N 1
ATOM 2166 C CA . ILE A 1 279 ? -0.982 -7.097 -6.735 1.00 91.00 279 ILE A CA 1
ATOM 2167 C C . ILE A 1 279 ? -0.693 -7.064 -5.238 1.00 91.00 279 ILE A C 1
ATOM 2169 O O . ILE A 1 279 ? -1.286 -6.284 -4.492 1.00 91.00 279 ILE A O 1
ATOM 2173 N N . VAL A 1 280 ? 0.241 -7.906 -4.802 1.00 90.81 280 VAL A N 1
ATOM 2174 C CA . VAL A 1 280 ? 0.728 -7.918 -3.421 1.00 90.81 280 VAL A CA 1
ATOM 2175 C C . VAL A 1 280 ? 2.062 -7.193 -3.366 1.00 90.81 280 VAL A C 1
ATOM 2177 O O . VAL A 1 280 ? 3.022 -7.580 -4.029 1.00 90.81 280 VAL A O 1
ATOM 2180 N N . MET A 1 281 ? 2.122 -6.153 -2.546 1.00 88.75 281 MET A N 1
ATOM 2181 C CA . MET A 1 281 ? 3.334 -5.397 -2.263 1.00 88.75 281 MET A CA 1
ATOM 2182 C C . MET A 1 281 ? 3.743 -5.618 -0.813 1.00 88.75 281 MET A C 1
ATOM 2184 O O . MET A 1 281 ? 2.900 -5.594 0.088 1.00 88.75 281 MET A O 1
ATOM 2188 N N . VAL A 1 282 ? 5.041 -5.811 -0.591 1.00 86.56 282 VAL A N 1
ATOM 2189 C CA . VAL A 1 282 ? 5.619 -5.943 0.746 1.00 86.56 282 VAL A CA 1
ATOM 2190 C C . VAL A 1 282 ? 6.778 -4.964 0.878 1.00 86.56 282 VAL A C 1
ATOM 2192 O O . VAL A 1 282 ? 7.863 -5.189 0.348 1.00 86.56 282 VAL A O 1
ATOM 2195 N N . ASP A 1 283 ? 6.544 -3.885 1.610 1.00 77.88 283 ASP A N 1
ATOM 2196 C CA . ASP A 1 283 ? 7.530 -2.847 1.866 1.00 77.88 283 ASP A CA 1
ATOM 2197 C C . ASP A 1 283 ? 8.450 -3.233 3.033 1.00 77.88 283 ASP A C 1
ATOM 2199 O O . ASP A 1 283 ? 8.032 -3.824 4.037 1.00 77.88 283 ASP A O 1
ATOM 2203 N N . GLY A 1 284 ? 9.725 -2.854 2.927 1.00 66.12 284 GLY A N 1
ATOM 2204 C CA . GLY A 1 284 ? 10.713 -3.061 3.989 1.00 66.12 284 GLY A CA 1
ATOM 2205 C C . GLY A 1 284 ? 11.234 -4.496 4.117 1.00 66.12 284 GLY A C 1
ATOM 2206 O O . GLY A 1 284 ? 11.817 -4.833 5.151 1.00 66.12 284 GLY A O 1
ATOM 2207 N N . VAL A 1 285 ? 11.051 -5.335 3.092 1.00 56.03 285 VAL A N 1
ATOM 2208 C CA . VAL A 1 285 ? 11.871 -6.540 2.906 1.00 56.03 285 VAL A CA 1
ATOM 2209 C C . VAL A 1 285 ? 13.192 -6.063 2.316 1.00 56.03 285 VAL A C 1
ATOM 2211 O O . VAL A 1 285 ? 13.254 -5.699 1.147 1.00 56.03 285 VAL A O 1
ATOM 2214 N N . GLY A 1 286 ? 14.216 -5.953 3.163 1.00 42.97 286 GLY A N 1
ATOM 2215 C CA . GLY A 1 286 ? 15.556 -5.593 2.712 1.00 42.97 286 GLY A CA 1
ATOM 2216 C C . GLY A 1 286 ? 16.034 -6.559 1.629 1.00 42.97 286 GLY A C 1
ATOM 2217 O O . GLY A 1 286 ? 15.902 -7.774 1.790 1.00 42.97 286 GLY A O 1
ATOM 2218 N N . VAL A 1 287 ? 16.563 -5.996 0.545 1.00 36.78 287 VAL A N 1
ATOM 2219 C CA . VAL A 1 287 ? 17.617 -6.643 -0.243 1.00 36.78 287 VAL A CA 1
ATOM 2220 C C . VAL A 1 287 ? 18.923 -6.466 0.519 1.00 36.78 287 VAL A C 1
ATOM 2222 O O . VAL A 1 287 ? 19.132 -5.343 1.038 1.00 36.78 287 VAL A O 1
#

Foldseek 3Di:
DQVLCVLQPVDDDDDDLDPPVPDDLVRSLVVVLVVLVNNVVNLVPDDPVSADAEEDEAEACQSCCVRCLVVVLVCLVPVVSRNYDYDYYHDAQPSHDVRLPDPSVVSVVVSDQKDKAAADDPCLLVVLLVVLVLVPDDFAFPDWDKDKDKDQPFKDWDKDKDKDKDWDDDDDDDDDDDDDDDDDPPPDDDPPPCVVPPPPPPPDDDDDDDDDDDDDDDDDDDDDDDDDGDTDMDIDIDIDIGTDIDIDIDRPDTDTDDSVNSSVVSSVVSNPGDVPDIDIGGPPPDD

Radius of gyration: 50.11 Å; chains: 1; bounding box: 118×38×128 Å